Protein AF-A0A2V7XIW9-F1 (afdb_monomer)

Solvent-accessible surface area (backbone atoms only — not comparable to full-atom values): 10073 Å² total; per-residue (Å²): 135,85,86,73,55,22,56,43,85,40,77,36,99,55,54,69,42,31,47,56,45,60,80,44,41,78,73,25,52,33,41,35,30,68,34,41,69,20,46,54,36,44,53,56,48,38,44,73,75,74,46,58,66,72,63,48,67,87,40,43,34,33,18,26,22,68,68,24,32,54,47,35,42,76,63,74,38,80,56,80,38,67,35,99,42,82,38,64,61,48,44,58,87,77,44,72,77,70,23,65,92,39,30,32,37,38,30,24,46,65,81,54,82,56,70,49,58,54,50,42,42,74,33,46,21,46,77,48,63,18,35,33,24,26,79,40,82,43,81,57,78,66,87,75,53,59,91,41,66,66,47,76,32,87,42,71,67,44,46,56,37,42,56,67,71,41,84,69,56,74,48,46,70,83,30,45,83,45,71,82,119

Nearest PDB structures (foldseek):
  1wcx-assembly1_A  TM=7.236E-01  e=2.013E-11  Thermus thermophilus
  1wd7-assembly1_A  TM=6.699E-01  e=7.901E-11  Thermus thermophilus
  3mw8-assembly1_A  TM=7.100E-01  e=2.187E-09  Shewanella amazonensis SB2B
  3re1-assembly1_A  TM=7.532E-01  e=8.951E-08  Pseudomonas syringae pv. tomato str. DC3000
  1jr2-assembly2_B  TM=7.078E-01  e=2.377E-07  Homo sapiens

Structure (mmCIF, N/CA/C/O backbone):
data_AF-A0A2V7XIW9-F1
#
_entry.id   AF-A0A2V7XIW9-F1
#
loop_
_atom_site.group_PDB
_atom_site.id
_atom_site.type_symbol
_atom_site.label_atom_id
_atom_site.label_alt_id
_atom_site.label_comp_id
_atom_site.label_asym_id
_atom_site.label_entity_id
_atom_site.label_seq_id
_atom_site.pdbx_PDB_ins_code
_atom_site.Cartn_x
_atom_site.Cartn_y
_atom_site.Cartn_z
_atom_site.occupancy
_atom_site.B_iso_or_equiv
_atom_site.auth_seq_id
_atom_site.auth_comp_id
_atom_site.auth_asym_id
_atom_site.auth_atom_id
_atom_site.pdbx_PDB_model_num
ATOM 1 N N . VAL A 1 1 ? 6.864 -8.612 -26.291 1.00 84.12 1 VAL A N 1
ATOM 2 C CA . VAL A 1 1 ? 7.179 -7.885 -25.041 1.00 84.12 1 VAL A CA 1
ATOM 3 C C . VAL A 1 1 ? 8.072 -8.782 -24.213 1.00 84.12 1 VAL A C 1
ATOM 5 O O . VAL A 1 1 ? 7.624 -9.859 -23.840 1.00 84.12 1 VAL A O 1
ATOM 8 N N . LEU A 1 2 ? 9.325 -8.379 -24.017 1.00 87.06 2 LEU A N 1
ATOM 9 C CA . LEU A 1 2 ? 10.270 -9.053 -23.129 1.00 87.06 2 LEU A CA 1
ATOM 10 C C . LEU A 1 2 ? 10.096 -8.481 -21.718 1.00 87.06 2 LEU A C 1
ATOM 12 O O . LEU A 1 2 ? 10.004 -7.263 -21.568 1.00 87.06 2 LEU A O 1
ATOM 16 N N . GLN A 1 3 ? 10.017 -9.337 -20.699 1.00 88.62 3 GLN A N 1
ATOM 17 C CA . GLN A 1 3 ? 9.995 -8.881 -19.310 1.00 88.62 3 GLN A CA 1
ATOM 18 C C . GLN A 1 3 ? 11.418 -8.839 -18.770 1.00 88.62 3 GLN A C 1
ATOM 20 O O . GLN A 1 3 ? 12.101 -9.857 -18.738 1.00 88.62 3 GLN A O 1
ATOM 25 N N . PHE A 1 4 ? 11.837 -7.662 -18.318 1.00 89.00 4 PHE A N 1
ATOM 26 C CA . PHE A 1 4 ? 13.140 -7.452 -17.703 1.00 89.00 4 PHE A CA 1
ATOM 27 C C . PHE A 1 4 ? 12.931 -6.918 -16.279 1.00 89.00 4 PHE A C 1
ATOM 29 O O . PHE A 1 4 ? 12.961 -5.703 -16.067 1.00 89.00 4 PHE A O 1
ATOM 36 N N . PRO A 1 5 ? 12.598 -7.790 -15.307 1.00 87.62 5 PRO A N 1
ATOM 37 C CA . PRO A 1 5 ? 12.326 -7.353 -13.947 1.00 87.62 5 PRO A CA 1
ATOM 38 C C . PRO A 1 5 ? 13.604 -6.801 -13.320 1.00 87.62 5 PRO A C 1
ATOM 40 O O . PRO A 1 5 ? 14.644 -7.455 -13.303 1.00 87.62 5 PRO A O 1
ATOM 43 N N . THR A 1 6 ? 13.512 -5.586 -12.792 1.00 88.19 6 THR A N 1
ATOM 44 C CA . THR A 1 6 ? 14.600 -4.924 -12.053 1.00 88.19 6 THR A CA 1
ATOM 45 C C . THR A 1 6 ? 14.270 -4.757 -10.574 1.00 88.19 6 THR A C 1
ATOM 47 O O . THR A 1 6 ? 15.090 -4.292 -9.777 1.00 88.19 6 THR A O 1
ATOM 50 N N . ILE A 1 7 ? 13.062 -5.178 -10.200 1.00 89.56 7 ILE A N 1
ATOM 51 C CA . ILE A 1 7 ? 12.588 -5.309 -8.834 1.00 89.56 7 ILE A CA 1
ATOM 52 C C . ILE A 1 7 ? 11.774 -6.593 -8.669 1.00 89.56 7 ILE A C 1
ATOM 54 O O . ILE A 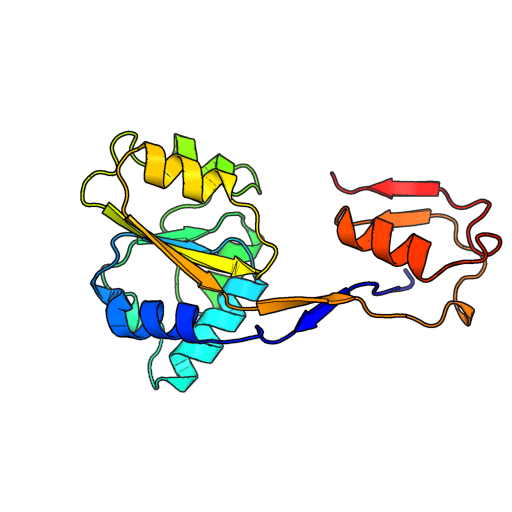1 7 ? 11.151 -7.066 -9.619 1.00 89.56 7 ILE A O 1
ATOM 58 N N . GLU A 1 8 ? 11.740 -7.110 -7.449 1.00 91.38 8 GLU A N 1
ATOM 59 C CA . GLU A 1 8 ? 10.799 -8.130 -6.996 1.00 91.38 8 GLU A CA 1
ATOM 60 C C . GLU A 1 8 ? 10.072 -7.656 -5.732 1.00 91.38 8 GLU A C 1
ATOM 62 O O . GLU A 1 8 ? 10.589 -6.845 -4.954 1.00 91.38 8 GLU A O 1
ATOM 67 N N . ILE A 1 9 ? 8.867 -8.181 -5.524 1.00 93.31 9 ILE A N 1
ATOM 68 C CA . ILE A 1 9 ? 8.124 -8.013 -4.276 1.00 93.31 9 ILE A CA 1
ATOM 69 C C . ILE A 1 9 ? 8.601 -9.082 -3.302 1.00 93.31 9 ILE A C 1
ATOM 71 O O . ILE A 1 9 ? 8.592 -10.268 -3.623 1.00 93.31 9 ILE A O 1
ATOM 75 N N . ALA A 1 10 ? 9.013 -8.660 -2.112 1.00 94.88 10 ALA A N 1
ATOM 76 C CA . ALA A 1 10 ? 9.506 -9.550 -1.075 1.00 94.88 10 ALA A CA 1
ATOM 77 C C . ALA A 1 10 ? 8.797 -9.288 0.263 1.00 94.88 10 ALA A C 1
ATOM 79 O O . ALA A 1 10 ? 8.338 -8.166 0.509 1.00 94.88 10 ALA A O 1
ATOM 80 N N . PRO A 1 11 ? 8.775 -10.280 1.173 1.00 96.31 11 PRO A N 1
ATOM 81 C CA . PRO A 1 11 ? 8.370 -10.067 2.559 1.00 96.31 11 PRO A CA 1
ATOM 82 C C . PRO A 1 11 ? 9.123 -8.888 3.189 1.00 96.31 11 PRO A C 1
ATOM 84 O O . PRO A 1 11 ? 10.308 -8.707 2.878 1.00 96.31 11 PRO A O 1
ATOM 87 N N . PRO A 1 12 ? 8.491 -8.108 4.082 1.00 96.88 12 PRO A N 1
ATOM 88 C CA . PRO A 1 12 ? 9.140 -7.003 4.768 1.00 96.88 12 PRO A CA 1
ATOM 89 C C . PRO A 1 12 ? 10.254 -7.522 5.687 1.00 96.88 12 PRO A C 1
ATOM 91 O O . PRO A 1 12 ? 10.330 -8.710 6.003 1.00 96.88 12 PRO A O 1
ATOM 94 N N . SER A 1 13 ? 11.149 -6.634 6.123 1.00 95.44 13 SER A N 1
ATOM 95 C CA . SER A 1 13 ? 12.207 -6.992 7.081 1.00 95.44 13 SER A CA 1
ATOM 96 C C . SER A 1 13 ? 11.655 -7.424 8.444 1.00 95.44 13 SER A C 1
ATOM 98 O O . SER A 1 13 ? 12.280 -8.234 9.125 1.00 95.44 13 SER A O 1
ATOM 100 N N . SER A 1 14 ? 10.485 -6.904 8.822 1.00 97.19 14 SER A N 1
ATOM 101 C CA . SER A 1 14 ? 9.712 -7.324 9.988 1.00 97.19 14 SER A CA 1
ATOM 102 C C . SER A 1 14 ? 8.215 -7.116 9.741 1.00 97.19 14 SER A C 1
ATOM 104 O O . SER A 1 14 ? 7.817 -6.127 9.122 1.00 97.19 14 SER A O 1
ATOM 106 N N . TYR A 1 15 ? 7.397 -8.029 10.270 1.00 98.00 15 TYR A N 1
ATOM 107 C CA . TYR A 1 15 ? 5.939 -7.914 10.290 1.00 98.00 15 TYR A CA 1
ATOM 108 C C . TYR A 1 15 ? 5.403 -7.181 11.529 1.00 98.00 15 TYR A C 1
ATOM 110 O O . TYR A 1 15 ? 4.212 -6.901 11.565 1.00 98.00 15 TYR A O 1
ATOM 118 N N . ASP A 1 16 ? 6.244 -6.777 12.492 1.00 98.31 16 ASP A N 1
ATOM 119 C CA . ASP A 1 16 ? 5.803 -6.206 13.783 1.00 98.31 16 ASP A CA 1
ATOM 120 C C . ASP A 1 16 ? 4.854 -5.006 13.635 1.00 98.31 16 ASP A C 1
ATOM 122 O O . ASP A 1 16 ? 4.013 -4.734 14.487 1.00 98.31 16 ASP A O 1
ATOM 126 N N . SER A 1 17 ? 5.028 -4.216 12.576 1.00 98.12 17 SER A N 1
ATOM 127 C CA . SER A 1 17 ? 4.166 -3.064 12.300 1.00 98.12 17 SER A CA 1
ATOM 128 C C . SER A 1 17 ? 2.788 -3.474 11.773 1.00 98.12 17 SER A C 1
ATOM 130 O O . SER A 1 17 ? 1.782 -2.917 12.201 1.00 98.12 17 SER A O 1
ATOM 132 N N . LEU A 1 18 ? 2.744 -4.485 10.905 1.00 98.44 18 LEU A N 1
ATOM 133 C CA . LEU A 1 18 ? 1.513 -5.052 10.371 1.00 98.44 18 LEU A CA 1
ATOM 134 C C . LEU A 1 18 ? 0.767 -5.859 11.441 1.00 98.44 18 LEU A C 1
ATOM 136 O O . LEU A 1 18 ? -0.442 -5.711 11.570 1.00 98.44 18 LEU A O 1
ATOM 140 N N . ASP A 1 19 ? 1.488 -6.634 12.251 1.00 98.56 19 ASP A N 1
ATOM 141 C CA . ASP A 1 19 ? 0.922 -7.414 13.356 1.00 98.56 19 ASP A CA 1
ATOM 142 C C . ASP A 1 19 ? 0.244 -6.518 14.385 1.00 98.56 19 ASP A C 1
ATOM 144 O O . ASP A 1 19 ? -0.909 -6.748 14.719 1.00 98.56 19 ASP A O 1
ATOM 148 N N . ARG A 1 20 ? 0.892 -5.422 14.801 1.00 98.38 20 ARG A N 1
ATOM 149 C CA . ARG A 1 20 ? 0.274 -4.452 15.721 1.00 98.38 20 ARG A CA 1
ATOM 150 C C . ARG A 1 20 ? -1.005 -3.826 15.169 1.00 98.38 20 ARG A C 1
ATOM 152 O O . ARG A 1 20 ? -1.884 -3.466 15.947 1.00 98.38 20 ARG A O 1
ATOM 159 N N . VAL A 1 21 ? -1.091 -3.638 13.852 1.00 98.38 21 VAL A N 1
ATOM 160 C CA . VAL A 1 21 ? -2.309 -3.135 13.208 1.00 98.38 21 VAL A CA 1
ATOM 161 C C . VAL A 1 21 ? -3.397 -4.203 13.204 1.00 98.38 21 VAL A C 1
ATOM 163 O O . VAL A 1 21 ? -4.532 -3.875 13.522 1.00 98.38 21 VAL A O 1
ATOM 166 N N . ILE A 1 22 ? -3.059 -5.455 12.889 1.00 98.31 22 ILE A N 1
ATOM 167 C CA . ILE A 1 22 ? -4.003 -6.581 12.894 1.00 98.31 22 ILE A CA 1
ATOM 168 C C . ILE A 1 22 ? -4.535 -6.838 14.311 1.00 98.31 22 ILE A C 1
ATOM 170 O O . ILE A 1 22 ? -5.744 -6.833 14.513 1.00 98.31 22 ILE A O 1
ATOM 174 N N . ASP A 1 23 ? -3.652 -6.940 15.306 1.00 97.69 23 ASP A N 1
ATOM 175 C CA . ASP A 1 23 ? -4.018 -7.202 16.706 1.00 97.69 23 ASP A CA 1
ATOM 176 C C . ASP A 1 23 ? -4.963 -6.131 17.285 1.00 97.69 23 ASP A C 1
ATOM 178 O O . ASP A 1 23 ? -5.765 -6.405 18.179 1.00 97.69 23 ASP A O 1
ATOM 182 N N . GLY A 1 24 ? -4.849 -4.891 16.797 1.00 96.88 24 GLY A N 1
ATOM 183 C CA . GLY A 1 24 ? -5.643 -3.737 17.223 1.00 96.88 24 GLY A CA 1
ATOM 184 C C . GLY A 1 24 ? -6.639 -3.253 16.175 1.00 96.88 24 GLY A C 1
ATOM 185 O O . GLY A 1 24 ? -7.014 -2.083 16.206 1.00 96.88 24 GLY A O 1
ATOM 186 N N . ILE A 1 25 ? -7.033 -4.089 15.210 1.00 96.69 25 ILE A N 1
ATOM 187 C CA . ILE A 1 25 ? -7.704 -3.605 13.997 1.00 96.69 25 ILE A CA 1
ATOM 188 C C . ILE A 1 25 ? -9.026 -2.876 14.261 1.00 96.69 25 ILE A C 1
ATOM 190 O O . ILE A 1 25 ? -9.329 -1.883 13.602 1.00 96.69 25 ILE A O 1
ATOM 194 N N . GLY A 1 26 ? -9.767 -3.310 15.282 1.00 95.69 26 GLY A N 1
ATOM 195 C CA . GLY A 1 26 ? -11.024 -2.687 15.700 1.00 95.69 26 GLY A CA 1
ATOM 196 C C . GLY A 1 26 ? -10.876 -1.294 16.325 1.00 95.69 26 GLY A C 1
ATOM 197 O O . GLY A 1 26 ? -11.879 -0.600 16.481 1.00 95.69 26 GLY A O 1
ATOM 198 N N . ASP A 1 27 ? -9.657 -0.862 16.664 1.00 96.88 27 ASP A N 1
ATOM 199 C CA . ASP A 1 27 ? -9.398 0.478 17.207 1.00 96.88 27 ASP A CA 1
ATOM 200 C C . ASP A 1 27 ? -9.285 1.547 16.108 1.00 96.88 27 ASP A C 1
ATOM 202 O O . ASP A 1 27 ? -9.311 2.749 16.398 1.00 96.88 27 ASP A O 1
ATOM 206 N N . TYR A 1 28 ? -9.130 1.133 14.848 1.00 98.31 28 TYR A N 1
ATOM 207 C CA . TYR A 1 28 ? -8.956 2.043 13.722 1.00 98.31 28 TYR A CA 1
ATOM 208 C C . TYR A 1 28 ? -10.297 2.441 13.121 1.00 98.31 28 TYR A C 1
ATOM 210 O O . TYR A 1 28 ? -11.195 1.627 12.929 1.00 98.31 28 TYR A O 1
ATOM 218 N N . GLN A 1 29 ? -10.414 3.716 12.766 1.00 98.25 29 GLN A N 1
ATOM 219 C CA . GLN A 1 29 ? -11.547 4.205 11.984 1.00 98.25 29 GLN A CA 1
ATOM 220 C C . GLN A 1 29 ? -11.289 3.999 10.495 1.00 98.25 29 GLN A C 1
ATOM 222 O O . GLN A 1 29 ? -12.234 3.757 9.754 1.00 98.25 29 GLN A O 1
ATOM 227 N N . TRP A 1 30 ? -10.021 4.066 10.075 1.00 98.44 30 TRP A N 1
ATOM 228 C CA . TRP A 1 30 ? -9.612 3.888 8.686 1.00 98.44 30 TRP A CA 1
ATOM 229 C C . TRP A 1 30 ? -8.488 2.867 8.532 1.00 98.44 30 TRP A C 1
ATOM 231 O O . TRP A 1 30 ? -7.476 2.926 9.234 1.00 98.44 30 TRP A O 1
ATOM 241 N N . LEU A 1 31 ? -8.626 2.006 7.527 1.00 98.56 31 LEU A N 1
ATOM 242 C CA . LEU A 1 31 ? -7.569 1.169 6.975 1.00 98.56 31 LEU A CA 1
ATOM 243 C C . LEU A 1 31 ? -7.344 1.555 5.509 1.00 98.56 31 LEU A C 1
ATOM 245 O O . LEU A 1 31 ? -8.215 1.380 4.657 1.00 98.56 31 LEU A O 1
ATOM 249 N N . ILE A 1 32 ? -6.173 2.113 5.207 1.00 98.31 32 ILE A N 1
ATOM 250 C CA . ILE A 1 32 ? -5.837 2.626 3.876 1.00 98.31 32 ILE A CA 1
ATOM 251 C C . ILE A 1 32 ? -4.834 1.698 3.197 1.00 98.31 32 ILE A C 1
ATOM 253 O O . ILE A 1 32 ? -3.731 1.496 3.700 1.00 98.31 32 ILE A O 1
ATOM 257 N N . PHE A 1 33 ? -5.170 1.216 2.003 1.00 97.94 33 PHE A N 1
ATOM 258 C CA . PHE A 1 33 ? -4.293 0.407 1.162 1.00 97.94 33 PHE A CA 1
ATOM 259 C C . PHE A 1 33 ? -3.695 1.235 0.031 1.00 97.94 33 PHE A C 1
ATOM 261 O O . PHE A 1 33 ? -4.405 1.773 -0.825 1.00 97.94 33 PHE A O 1
ATOM 268 N N . THR A 1 34 ? -2.363 1.303 -0.021 1.00 95.12 34 THR A N 1
ATOM 269 C CA . THR A 1 34 ? -1.664 2.082 -1.056 1.00 95.12 34 THR A CA 1
ATOM 270 C C . THR A 1 34 ? -1.314 1.281 -2.308 1.00 95.12 34 THR A C 1
ATOM 272 O O . THR A 1 34 ? -0.770 1.849 -3.251 1.00 95.12 34 THR A O 1
ATOM 275 N N . SER A 1 35 ? -1.580 -0.028 -2.324 1.00 94.50 35 SER A N 1
ATOM 276 C CA . SER A 1 35 ? -1.252 -0.919 -3.444 1.00 94.50 35 SER A CA 1
ATOM 277 C C . SER A 1 35 ? -1.954 -2.271 -3.326 1.00 94.50 35 SER A C 1
ATOM 279 O O . SER A 1 35 ? -2.103 -2.762 -2.208 1.00 94.50 35 SER A O 1
ATOM 281 N N . ALA A 1 36 ? -2.236 -2.891 -4.470 1.00 95.38 36 ALA A N 1
ATOM 282 C CA . ALA A 1 36 ? -2.576 -4.307 -4.649 1.00 95.38 36 ALA A CA 1
ATOM 283 C C . ALA A 1 36 ? -1.715 -5.261 -3.793 1.00 95.38 36 ALA A C 1
ATOM 285 O O . ALA A 1 36 ? -2.223 -5.962 -2.926 1.00 95.38 36 ALA A O 1
ATOM 286 N N . ASN A 1 37 ? -0.385 -5.173 -3.910 1.00 96.19 37 ASN A N 1
ATOM 287 C CA . ASN A 1 37 ? 0.544 -6.001 -3.123 1.00 96.19 37 ASN A CA 1
ATOM 288 C C . ASN A 1 37 ? 0.372 -5.835 -1.603 1.00 96.19 37 ASN A C 1
ATOM 290 O O . ASN A 1 37 ? 0.580 -6.772 -0.839 1.00 96.19 37 ASN A O 1
ATOM 294 N N . GLY A 1 38 ? 0.010 -4.630 -1.154 1.00 97.38 38 GLY A N 1
ATOM 295 C CA . GLY A 1 38 ? -0.294 -4.362 0.251 1.00 97.38 38 GLY A CA 1
ATOM 296 C C . GLY A 1 38 ? -1.580 -5.048 0.710 1.00 97.38 38 GLY A C 1
ATOM 297 O O . GLY A 1 38 ? -1.630 -5.519 1.841 1.00 97.38 38 GLY A O 1
ATOM 298 N N . VAL A 1 39 ? -2.588 -5.137 -0.163 1.00 98.38 39 VAL A N 1
ATOM 299 C CA . VAL A 1 39 ? -3.831 -5.877 0.101 1.00 98.38 39 VAL A CA 1
ATOM 300 C C . VAL A 1 39 ? -3.509 -7.350 0.310 1.00 98.38 39 VAL A C 1
ATOM 302 O O . VAL A 1 39 ? -3.820 -7.892 1.368 1.00 98.38 39 VAL A O 1
ATOM 305 N N . ASP A 1 40 ? -2.818 -7.971 -0.644 1.00 97.69 40 ASP A N 1
ATOM 306 C CA . ASP A 1 40 ? -2.471 -9.390 -0.552 1.00 97.69 40 ASP A CA 1
ATOM 307 C C . ASP A 1 40 ? -1.621 -9.686 0.687 1.00 97.69 40 ASP A C 1
ATOM 309 O O . ASP A 1 40 ? -1.968 -10.569 1.470 1.00 97.69 40 ASP A O 1
ATOM 313 N N . ALA A 1 41 ? -0.579 -8.888 0.944 1.00 98.00 41 ALA A N 1
ATOM 314 C CA . ALA A 1 41 ? 0.263 -9.056 2.127 1.00 98.00 41 ALA A CA 1
ATOM 315 C C . ALA A 1 41 ? -0.522 -8.931 3.444 1.00 98.00 41 ALA A C 1
ATOM 317 O O . ALA A 1 41 ? -0.290 -9.691 4.387 1.00 98.00 41 ALA A O 1
ATOM 318 N N . PHE A 1 42 ? -1.462 -7.984 3.521 1.00 98.56 42 PHE A N 1
ATOM 319 C CA . PHE A 1 42 ? -2.321 -7.817 4.689 1.00 98.56 42 PHE A CA 1
ATOM 320 C C . PHE A 1 42 ? -3.230 -9.028 4.895 1.00 98.56 42 PHE A C 1
ATOM 322 O O . PHE A 1 42 ? -3.272 -9.551 6.003 1.00 98.56 42 PHE A O 1
ATOM 329 N N . PHE A 1 43 ? -3.920 -9.512 3.858 1.00 98.50 43 PHE A N 1
ATOM 330 C CA . PHE A 1 43 ? -4.838 -10.650 3.991 1.00 98.50 43 PHE A CA 1
ATOM 331 C C . PHE A 1 43 ? -4.115 -11.977 4.226 1.00 98.50 43 PHE A C 1
ATOM 333 O O . PHE A 1 43 ? -4.597 -12.811 4.996 1.00 98.50 43 PHE A O 1
ATOM 340 N N . GLU A 1 44 ? -2.936 -12.171 3.633 1.00 98.00 44 GLU A N 1
ATOM 341 C CA . GLU A 1 44 ? -2.067 -13.298 3.973 1.00 98.00 44 GLU A CA 1
ATOM 342 C C . GLU A 1 44 ? -1.669 -13.261 5.450 1.00 98.00 44 GLU A C 1
ATOM 344 O O . GLU A 1 44 ? -1.730 -14.289 6.135 1.00 98.00 44 GLU A O 1
ATOM 349 N N . ARG A 1 45 ? -1.312 -12.077 5.966 1.00 98.19 45 ARG A N 1
ATOM 350 C CA . ARG A 1 45 ? -0.954 -11.921 7.375 1.00 98.19 45 ARG A CA 1
ATOM 351 C C . ARG A 1 45 ? -2.161 -12.071 8.298 1.00 98.19 45 ARG A C 1
ATOM 353 O O . ARG A 1 45 ? -2.055 -12.786 9.286 1.00 98.19 45 ARG A O 1
ATOM 360 N N . LEU A 1 46 ? -3.314 -11.510 7.952 1.00 98.25 46 LEU A N 1
ATOM 361 C CA . LEU A 1 46 ? -4.570 -11.655 8.690 1.00 98.25 46 LEU A CA 1
ATOM 362 C C . LEU A 1 46 ? -4.954 -13.135 8.842 1.00 98.25 46 LEU A C 1
ATOM 364 O O . LEU A 1 46 ? -5.227 -13.616 9.940 1.00 98.25 46 LEU A O 1
ATOM 368 N N . LYS A 1 47 ? -4.844 -13.904 7.754 1.00 98.06 47 LYS A N 1
ATOM 369 C CA . LYS A 1 47 ? -5.057 -15.354 7.773 1.00 98.06 47 LYS A CA 1
ATOM 370 C C . LYS A 1 47 ? -4.045 -16.088 8.654 1.00 98.06 47 LYS A C 1
ATOM 372 O O . LYS A 1 47 ? -4.397 -17.082 9.286 1.00 98.06 47 LYS A O 1
ATOM 377 N N . HIS A 1 48 ? -2.794 -15.628 8.706 1.00 97.56 48 HIS A N 1
ATOM 378 C CA . HIS A 1 48 ? -1.783 -16.184 9.610 1.00 97.56 48 HIS A CA 1
ATOM 379 C C . HIS A 1 48 ? -2.150 -15.990 11.090 1.00 97.56 48 HIS A C 1
ATOM 381 O O . HIS A 1 48 ? -1.844 -16.858 11.904 1.00 97.56 48 HIS A O 1
ATOM 387 N N . HIS A 1 49 ? -2.860 -14.907 11.417 1.00 97.25 49 HIS A N 1
ATOM 388 C CA . HIS A 1 49 ? -3.459 -14.663 12.736 1.00 97.25 49 HIS A CA 1
ATOM 389 C C . HIS A 1 49 ? -4.751 -15.459 12.987 1.00 97.25 49 HIS A C 1
ATOM 391 O O . HIS A 1 49 ? -5.321 -15.405 14.071 1.00 97.25 49 HIS A O 1
ATOM 397 N N . GLY A 1 50 ? -5.200 -16.261 12.016 1.00 97.44 50 GLY A N 1
ATOM 398 C CA . GLY A 1 50 ? -6.435 -17.039 12.117 1.00 97.44 50 GLY A CA 1
ATOM 399 C C . GLY A 1 50 ? -7.702 -16.215 11.880 1.00 97.44 50 GLY A C 1
ATOM 400 O O . GLY A 1 50 ? -8.797 -16.700 12.164 1.00 97.44 50 GLY A O 1
ATOM 401 N N . GLU A 1 51 ? -7.559 -15.001 11.350 1.00 97.31 51 GLU A N 1
ATOM 402 C CA . GLU A 1 51 ? -8.655 -14.089 11.043 1.00 97.31 51 GLU A CA 1
ATOM 403 C C . GLU A 1 51 ? -8.996 -14.082 9.542 1.00 97.31 51 GLU A C 1
ATOM 405 O O . GLU A 1 51 ? -8.299 -14.658 8.702 1.00 97.31 51 GLU A O 1
ATOM 410 N N . ASP A 1 52 ? -10.109 -13.438 9.198 1.00 97.19 52 ASP A N 1
ATOM 411 C CA . ASP A 1 52 ? -10.545 -13.193 7.823 1.00 97.19 52 ASP A CA 1
ATOM 412 C C . ASP A 1 52 ? -11.155 -11.790 7.697 1.00 97.19 52 ASP A C 1
ATOM 414 O O . ASP A 1 52 ? -11.143 -11.014 8.651 1.00 97.19 52 ASP A O 1
ATOM 418 N N . SER A 1 53 ? -11.704 -11.446 6.529 1.00 96.88 53 SER A N 1
ATOM 419 C CA . SER A 1 53 ? -12.242 -10.107 6.254 1.00 96.88 53 SER A CA 1
ATOM 420 C C . SER A 1 53 ? -13.309 -9.626 7.243 1.00 96.88 53 SER A C 1
ATOM 422 O O . SER A 1 53 ? -13.515 -8.420 7.357 1.00 96.88 53 SER A O 1
ATOM 424 N N . ARG A 1 54 ? -13.948 -10.513 8.020 1.00 97.25 54 ARG A N 1
ATOM 425 C CA . ARG A 1 54 ? -14.888 -10.116 9.082 1.00 97.25 54 ARG A CA 1
ATOM 426 C C . ARG A 1 54 ? -14.213 -9.346 10.218 1.00 97.25 54 ARG A C 1
ATOM 428 O O . ARG A 1 54 ? -14.908 -8.605 10.907 1.00 97.25 54 ARG A O 1
ATOM 435 N N . ALA A 1 55 ? -12.897 -9.478 10.397 1.00 96.81 55 ALA A N 1
ATOM 436 C CA . ALA A 1 55 ? -12.124 -8.680 11.349 1.00 96.81 55 ALA A CA 1
ATOM 437 C C . ALA A 1 55 ? -12.178 -7.172 11.043 1.00 96.81 55 ALA A C 1
ATOM 439 O O . ALA A 1 55 ? -12.013 -6.349 11.935 1.00 96.81 55 ALA A O 1
ATOM 440 N N . LEU A 1 56 ? -12.476 -6.804 9.792 1.00 97.38 56 LEU A N 1
ATOM 441 C CA . LEU A 1 56 ? -12.609 -5.414 9.352 1.00 97.38 56 LEU A CA 1
ATOM 442 C C . LEU A 1 56 ? -13.988 -4.809 9.647 1.00 97.38 56 LEU A C 1
ATOM 444 O O . LEU A 1 56 ? -14.257 -3.671 9.268 1.00 97.38 56 LEU A O 1
ATOM 448 N N . ALA A 1 57 ? -14.895 -5.549 10.292 1.00 95.81 57 ALA A N 1
ATOM 449 C CA . ALA A 1 57 ? -16.234 -5.055 10.582 1.00 95.81 57 ALA A CA 1
ATOM 450 C C . ALA A 1 57 ? -16.185 -3.788 11.456 1.00 95.81 57 ALA A C 1
ATOM 452 O O . ALA A 1 57 ? -15.734 -3.821 12.597 1.00 95.81 57 ALA A O 1
ATOM 453 N N . GLY A 1 58 ? -16.709 -2.681 10.924 1.00 95.31 58 GLY A N 1
ATOM 454 C CA . GLY A 1 58 ? -16.729 -1.381 11.602 1.00 95.31 58 GLY A CA 1
ATOM 455 C C . GLY A 1 58 ? -15.535 -0.473 11.291 1.00 95.31 58 GLY A C 1
ATOM 456 O O . GLY A 1 58 ? -15.534 0.667 11.748 1.00 95.31 58 GLY A O 1
ATOM 457 N N . VAL A 1 59 ? -14.570 -0.940 10.494 1.00 97.94 59 VAL A N 1
ATOM 458 C CA . VAL A 1 59 ? -13.436 -0.147 10.003 1.00 97.94 59 VAL A CA 1
ATOM 459 C C . VAL A 1 59 ? -13.735 0.325 8.581 1.00 97.94 59 VAL A C 1
ATOM 461 O O . VAL A 1 59 ? -14.111 -0.483 7.734 1.00 97.94 59 VAL A O 1
ATOM 464 N N . MET A 1 60 ? -13.546 1.616 8.301 1.00 98.38 60 MET A N 1
ATOM 465 C CA . MET A 1 60 ? -13.665 2.150 6.942 1.00 98.38 60 MET A CA 1
ATOM 466 C C . MET A 1 60 ? -12.423 1.791 6.126 1.00 98.38 60 MET A C 1
ATOM 468 O O . MET A 1 60 ? -11.293 1.934 6.600 1.00 98.38 60 MET A O 1
ATOM 472 N N . VAL A 1 61 ? -12.603 1.370 4.879 1.00 98.56 61 VAL A N 1
ATOM 473 C CA . VAL A 1 61 ? -11.512 0.925 4.008 1.00 98.56 61 VAL A CA 1
ATOM 474 C C . VAL A 1 61 ? -11.337 1.876 2.831 1.00 98.56 61 VAL A C 1
ATOM 476 O O . VAL A 1 61 ? -12.269 2.144 2.078 1.00 98.56 61 VAL A O 1
ATOM 479 N N . ALA A 1 62 ? -10.111 2.360 2.626 1.00 98.12 62 ALA A N 1
ATOM 480 C CA . ALA A 1 62 ? -9.764 3.166 1.459 1.00 98.12 62 ALA A CA 1
ATOM 481 C C . ALA A 1 62 ? -8.746 2.452 0.568 1.00 98.12 62 ALA A C 1
ATOM 483 O O . ALA A 1 62 ? -7.747 1.912 1.045 1.00 98.12 62 ALA A O 1
ATOM 484 N N . ALA A 1 63 ? -8.953 2.528 -0.743 1.00 97.44 63 ALA A N 1
ATOM 485 C CA . ALA A 1 63 ? -8.008 2.069 -1.748 1.00 97.44 63 ALA A CA 1
ATOM 486 C C . ALA A 1 63 ? -7.478 3.272 -2.530 1.00 97.44 63 ALA A C 1
ATOM 488 O O . ALA A 1 63 ? -8.247 4.092 -3.018 1.00 97.44 63 ALA A O 1
ATOM 489 N N . VAL A 1 64 ? -6.160 3.384 -2.700 1.00 94.06 64 VAL A N 1
ATOM 490 C CA . VAL A 1 64 ? -5.553 4.506 -3.447 1.00 94.06 64 VAL A CA 1
ATOM 491 C C . VAL A 1 64 ? -5.880 4.483 -4.952 1.00 94.06 64 VAL A C 1
ATOM 493 O O . VAL A 1 64 ? -5.679 5.478 -5.649 1.00 94.06 64 VAL A O 1
ATOM 496 N N . GLY A 1 65 ? -6.387 3.367 -5.474 1.00 93.06 65 GLY A N 1
ATOM 497 C CA . GLY A 1 65 ? -6.680 3.212 -6.891 1.00 93.06 65 GLY A CA 1
ATOM 498 C C . GLY A 1 65 ? -7.530 1.991 -7.211 1.00 93.06 65 GLY A C 1
ATOM 499 O O . GLY A 1 65 ? -7.648 1.092 -6.383 1.00 93.06 65 GLY A O 1
ATOM 500 N N . GLU A 1 66 ? -8.068 1.950 -8.432 1.00 93.31 66 GLU A N 1
ATOM 501 C CA . GLU A 1 66 ? -8.984 0.889 -8.877 1.00 93.31 66 GLU A CA 1
ATOM 502 C C . GLU A 1 66 ? -8.350 -0.503 -8.822 1.00 93.31 66 GLU A C 1
ATOM 504 O O . GLU A 1 66 ? -8.989 -1.433 -8.360 1.00 93.31 66 GLU A O 1
ATOM 509 N N . SER A 1 67 ? -7.069 -0.655 -9.177 1.00 93.44 67 SER A N 1
ATOM 510 C CA . SER A 1 67 ? -6.395 -1.958 -9.059 1.00 93.44 67 SER A CA 1
ATOM 511 C C . SER A 1 67 ? -6.318 -2.453 -7.612 1.00 93.44 67 SER A C 1
ATOM 513 O O . SER A 1 67 ? -6.515 -3.634 -7.348 1.00 93.44 67 SER A O 1
ATOM 515 N N . THR A 1 68 ? -6.076 -1.549 -6.660 1.00 96.38 68 THR A N 1
ATOM 516 C CA . THR A 1 68 ? -6.109 -1.863 -5.227 1.00 96.38 68 THR A CA 1
ATOM 517 C C . THR A 1 68 ? -7.536 -2.183 -4.765 1.00 96.38 68 THR A C 1
ATOM 519 O O . THR A 1 68 ? -7.725 -3.075 -3.944 1.00 96.38 68 THR A O 1
ATOM 522 N N . ALA A 1 69 ? -8.540 -1.474 -5.291 1.00 97.50 69 ALA A N 1
ATOM 523 C CA . ALA A 1 69 ? -9.948 -1.722 -4.989 1.00 97.50 69 ALA A CA 1
ATOM 524 C C . ALA A 1 69 ? -10.411 -3.092 -5.504 1.00 97.50 69 ALA A C 1
ATOM 526 O O . ALA A 1 69 ? -11.062 -3.840 -4.779 1.00 97.50 69 ALA A O 1
ATOM 527 N N . ASP A 1 70 ? -10.021 -3.452 -6.725 1.00 97.69 70 ASP A N 1
ATOM 528 C CA . ASP A 1 70 ? -10.308 -4.752 -7.324 1.00 97.69 70 ASP A CA 1
ATOM 529 C C . ASP A 1 70 ? -9.690 -5.899 -6.524 1.00 97.69 70 ASP A C 1
ATOM 531 O O . ASP A 1 70 ? -10.335 -6.932 -6.342 1.00 97.69 70 ASP A O 1
ATOM 535 N N . ASP A 1 71 ? -8.478 -5.721 -5.997 1.00 97.94 71 ASP A N 1
ATOM 536 C CA . ASP A 1 71 ? -7.865 -6.711 -5.110 1.00 97.94 71 ASP A CA 1
ATOM 537 C C . ASP A 1 71 ? -8.598 -6.827 -3.773 1.00 97.94 71 ASP A C 1
ATOM 539 O O . ASP A 1 71 ? -8.875 -7.943 -3.337 1.00 97.94 71 ASP A O 1
ATOM 543 N N . LEU A 1 72 ? -9.012 -5.715 -3.157 1.00 98.50 72 LEU A N 1
ATOM 544 C CA . LEU A 1 72 ? -9.832 -5.751 -1.937 1.00 98.50 72 LEU A CA 1
ATOM 545 C C . LEU A 1 72 ? -11.130 -6.542 -2.148 1.00 98.50 72 LEU A C 1
ATOM 547 O O . LEU A 1 72 ? -11.490 -7.389 -1.324 1.00 98.50 72 LEU A O 1
ATOM 551 N N . ARG A 1 73 ? -11.784 -6.354 -3.300 1.00 98.31 73 ARG A N 1
ATOM 552 C CA . ARG A 1 73 ? -13.022 -7.067 -3.647 1.00 98.31 73 ARG A CA 1
ATOM 553 C C . ARG A 1 73 ? -12.817 -8.574 -3.781 1.00 98.31 73 ARG A C 1
ATOM 555 O O . ARG A 1 73 ? -13.714 -9.333 -3.417 1.00 98.31 73 ARG A O 1
ATOM 562 N N . LYS A 1 74 ? -11.643 -9.036 -4.232 1.00 97.88 74 LYS A N 1
ATOM 563 C CA . LYS A 1 74 ? -11.305 -10.477 -4.263 1.00 97.88 74 LYS A CA 1
ATOM 564 C C . LYS A 1 74 ? -11.266 -11.092 -2.863 1.00 97.88 74 LYS A C 1
ATOM 566 O O . LYS A 1 74 ? -11.581 -12.271 -2.718 1.00 97.88 74 LYS A O 1
ATOM 571 N N . HIS A 1 75 ? -10.944 -10.294 -1.845 1.00 97.69 75 HIS A N 1
ATOM 572 C CA . HIS A 1 75 ? -10.951 -10.688 -0.431 1.00 97.69 75 HIS A CA 1
ATOM 573 C C . HIS A 1 75 ? -12.292 -10.399 0.273 1.00 97.69 75 HIS A C 1
ATOM 575 O O . HIS A 1 75 ? -12.417 -10.552 1.489 1.00 97.69 75 HIS A O 1
ATOM 581 N N . GLY A 1 76 ? -13.328 -10.028 -0.488 1.00 97.00 76 GLY A N 1
ATOM 582 C CA . GLY A 1 76 ? -14.682 -9.802 0.021 1.00 97.00 76 GLY A CA 1
ATOM 583 C C . GLY A 1 76 ? -14.894 -8.440 0.683 1.00 97.00 76 GLY A C 1
ATOM 584 O O . GLY A 1 76 ? -15.848 -8.292 1.443 1.00 97.00 76 GLY A O 1
ATOM 585 N N . VAL A 1 77 ? -14.028 -7.462 0.406 1.00 98.19 77 VAL A N 1
ATOM 586 C CA . VAL A 1 77 ? -14.127 -6.092 0.924 1.00 98.19 77 VAL A CA 1
ATOM 587 C C . VAL A 1 77 ? -14.361 -5.131 -0.234 1.00 98.19 77 VAL A C 1
ATOM 589 O O . VAL A 1 77 ? -13.511 -5.004 -1.110 1.00 98.19 77 VAL A O 1
ATOM 592 N N . ASP A 1 78 ? -15.499 -4.442 -0.244 1.00 97.94 78 ASP A N 1
ATOM 593 C CA . ASP A 1 78 ? -15.708 -3.313 -1.156 1.00 97.94 78 ASP A CA 1
ATOM 594 C C . ASP A 1 78 ? -15.228 -2.031 -0.456 1.00 97.94 78 ASP A C 1
ATOM 596 O O . ASP A 1 78 ? -15.716 -1.747 0.639 1.00 97.94 78 ASP A O 1
ATOM 600 N N . PRO A 1 79 ? -14.248 -1.290 -1.003 1.00 97.75 79 PRO A N 1
ATOM 601 C CA . PRO A 1 79 ? -13.715 -0.110 -0.328 1.00 97.75 79 PRO A CA 1
ATOM 602 C C . PRO A 1 79 ? -14.757 1.007 -0.229 1.00 97.75 79 PRO A C 1
ATOM 604 O O . PRO A 1 79 ? -15.415 1.339 -1.214 1.00 97.75 79 PRO A O 1
ATOM 607 N N . ASP A 1 80 ? -14.819 1.670 0.922 1.00 98.25 80 ASP A N 1
ATOM 608 C CA . ASP A 1 80 ? -15.660 2.849 1.138 1.00 98.25 80 ASP A CA 1
ATOM 609 C C . ASP A 1 80 ? -15.171 4.072 0.355 1.00 98.25 80 ASP A C 1
ATOM 611 O O . ASP A 1 80 ? -15.942 4.987 0.053 1.00 98.25 80 ASP A O 1
ATOM 615 N N . LEU A 1 81 ? -13.871 4.113 0.045 1.00 97.19 81 LEU A N 1
ATOM 616 C CA . LEU A 1 81 ? -13.247 5.249 -0.614 1.00 97.19 81 LEU A CA 1
ATOM 617 C C . LEU A 1 81 ? -12.221 4.827 -1.667 1.00 97.19 81 LEU A C 1
ATOM 619 O O . LEU A 1 81 ? -11.216 4.186 -1.358 1.00 97.19 81 LEU A O 1
ATOM 623 N N . VAL A 1 82 ? -12.435 5.284 -2.903 1.00 96.88 82 VAL A N 1
ATOM 624 C CA . VAL A 1 82 ? -11.482 5.173 -4.016 1.00 96.88 82 VAL A CA 1
ATOM 625 C C . VAL A 1 82 ? -11.389 6.535 -4.717 1.00 96.88 82 VAL A C 1
ATOM 627 O O . VAL A 1 82 ? -12.407 7.043 -5.196 1.00 96.88 82 VAL A O 1
ATOM 630 N N . PRO A 1 83 ? -10.212 7.187 -4.770 1.00 92.25 83 PRO A N 1
ATOM 631 C CA . PRO A 1 83 ? -10.073 8.488 -5.400 1.00 92.25 83 PRO A CA 1
ATOM 632 C C . PRO A 1 83 ? -10.011 8.353 -6.932 1.00 92.2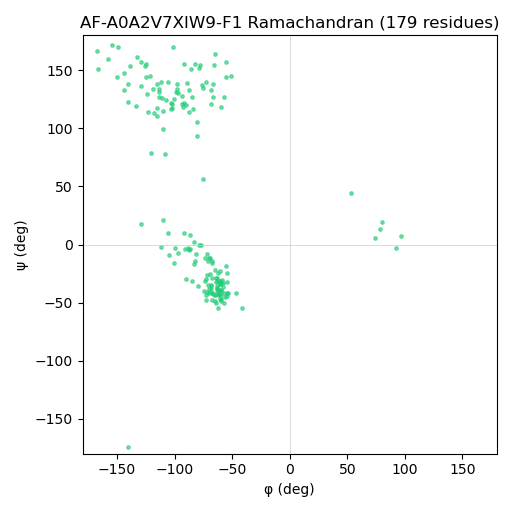5 83 PRO A C 1
ATOM 634 O O . PRO A 1 83 ? -9.522 7.353 -7.454 1.00 92.25 83 PRO A O 1
ATOM 637 N N . PRO A 1 84 ? -10.397 9.393 -7.693 1.00 83.75 84 PRO A N 1
ATOM 638 C CA . PRO A 1 84 ? -10.363 9.361 -9.160 1.00 83.75 84 PRO A CA 1
ATOM 639 C C . PRO A 1 84 ? -8.941 9.380 -9.748 1.00 83.75 84 PRO A C 1
ATOM 641 O O . PRO A 1 84 ? -8.764 9.199 -10.951 1.00 83.75 84 PRO A O 1
ATOM 644 N N . LYS A 1 85 ? -7.921 9.661 -8.927 1.00 81.56 85 LYS A N 1
ATOM 645 C CA . LYS A 1 85 ? -6.507 9.673 -9.320 1.00 81.56 85 LYS A CA 1
ATOM 646 C C . LYS A 1 85 ? -5.751 8.629 -8.511 1.00 81.56 85 LYS A C 1
ATOM 648 O O . LYS A 1 85 ? -5.855 8.620 -7.291 1.00 81.56 85 LYS A O 1
ATOM 653 N N . PHE A 1 86 ? -4.917 7.845 -9.189 1.00 78.38 86 PHE A N 1
ATOM 654 C CA . PHE A 1 86 ? -4.109 6.762 -8.618 1.00 78.38 86 PHE A CA 1
ATOM 655 C C . PHE A 1 86 ? -2.888 7.279 -7.826 1.00 78.38 86 PHE A C 1
ATOM 657 O O . PHE A 1 86 ? -1.741 6.983 -8.157 1.00 78.38 86 PHE A O 1
ATOM 664 N N . GLN A 1 87 ? -3.114 8.124 -6.818 1.00 81.38 87 GLN A N 1
ATOM 665 C CA . GLN A 1 87 ? -2.076 8.692 -5.952 1.00 81.38 87 GLN A CA 1
ATOM 666 C C . GLN A 1 87 ? -2.574 8.749 -4.511 1.00 81.38 87 GLN A C 1
ATOM 668 O O . GLN A 1 87 ? -3.712 9.137 -4.265 1.00 81.38 87 GLN A O 1
ATOM 673 N N . SER A 1 88 ? -1.725 8.408 -3.540 1.00 79.31 88 SER A N 1
ATOM 674 C CA . SER A 1 88 ? -2.114 8.369 -2.121 1.00 79.31 88 SER A CA 1
ATOM 675 C C . SER A 1 88 ? -2.630 9.719 -1.617 1.00 79.31 88 SER A C 1
ATOM 677 O O . SER A 1 88 ? -3.613 9.781 -0.885 1.00 79.31 88 SER A O 1
ATOM 679 N N . THR A 1 89 ? -2.040 10.817 -2.088 1.00 86.56 89 THR A N 1
ATOM 680 C CA . THR A 1 89 ? -2.472 12.185 -1.777 1.00 86.56 89 THR A CA 1
ATOM 681 C C . THR A 1 89 ? -3.833 12.550 -2.373 1.00 86.56 89 THR A C 1
ATOM 683 O O . THR A 1 89 ? -4.458 13.502 -1.912 1.00 86.56 89 THR A O 1
ATOM 686 N N . ALA A 1 90 ? -4.347 11.795 -3.349 1.00 89.75 90 ALA A N 1
ATOM 687 C CA . ALA A 1 90 ? -5.680 12.014 -3.903 1.00 89.75 90 ALA A CA 1
ATOM 688 C C . ALA A 1 90 ? -6.809 11.623 -2.932 1.00 89.75 90 ALA A C 1
ATOM 690 O O . ALA A 1 90 ? -7.945 12.042 -3.143 1.00 89.75 90 ALA A O 1
ATOM 691 N N . LEU A 1 91 ? -6.500 10.885 -1.857 1.00 90.94 91 LEU A N 1
ATOM 692 C CA . LEU A 1 91 ? -7.427 10.615 -0.752 1.00 90.94 91 LEU A CA 1
ATOM 693 C C . LEU A 1 91 ? -7.645 11.842 0.144 1.00 90.94 91 LEU A C 1
ATOM 695 O O . LEU A 1 91 ? -8.727 12.031 0.686 1.00 90.94 91 LEU A O 1
ATOM 699 N N . LEU A 1 92 ? -6.640 12.709 0.282 1.00 92.44 92 LEU A N 1
ATOM 700 C CA . LEU A 1 92 ? -6.662 13.859 1.191 1.00 92.44 92 LEU A CA 1
ATOM 701 C C . LEU A 1 92 ? -7.853 14.817 1.030 1.00 92.44 92 LEU A C 1
ATOM 703 O O . LEU A 1 92 ? -8.351 15.281 2.055 1.00 92.44 92 LEU A O 1
ATOM 707 N N . PRO A 1 93 ? -8.307 15.182 -0.184 1.00 92.00 93 PRO A N 1
ATOM 708 C CA . PRO A 1 93 ? -9.496 16.021 -0.336 1.00 92.00 93 PRO A CA 1
ATOM 709 C C . PRO A 1 93 ? -10.813 15.285 -0.049 1.00 92.00 93 PRO A C 1
ATOM 711 O O . PRO A 1 93 ? -11.848 15.940 0.020 1.00 92.00 93 PRO A O 1
ATOM 714 N N . LEU A 1 94 ? -10.790 13.955 0.072 1.00 91.19 94 LEU A N 1
ATOM 715 C CA . LEU A 1 94 ? -11.969 13.118 0.310 1.00 91.19 94 LEU A CA 1
ATOM 716 C C . LEU A 1 94 ? -12.104 12.693 1.780 1.00 91.19 94 LEU A C 1
ATOM 718 O O . LEU A 1 94 ? -13.168 12.241 2.189 1.00 91.19 94 LEU A O 1
ATOM 722 N N . LEU A 1 95 ? -11.032 12.839 2.559 1.00 92.81 95 LEU A N 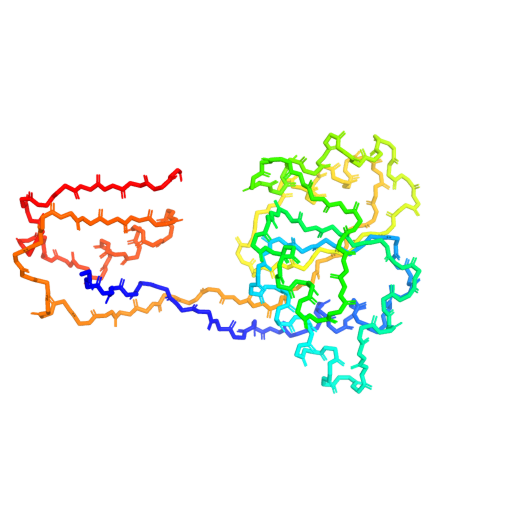1
ATOM 723 C CA . LEU A 1 95 ? -11.008 12.629 4.003 1.00 92.81 95 LEU A CA 1
ATOM 724 C C . LEU A 1 95 ? -11.294 13.941 4.740 1.00 92.81 95 LEU A C 1
ATOM 726 O O . LEU A 1 95 ? -10.996 15.028 4.235 1.00 92.81 95 LEU A O 1
ATOM 730 N N . ASP A 1 96 ? -11.806 13.834 5.967 1.00 91.88 96 ASP A N 1
ATOM 731 C CA . ASP A 1 96 ? -12.111 14.997 6.798 1.00 91.88 96 ASP A CA 1
ATOM 732 C C . ASP A 1 96 ? -10.893 15.918 6.986 1.00 91.88 96 ASP A C 1
ATOM 734 O O . ASP A 1 96 ? -9.733 15.494 7.080 1.00 91.88 96 ASP A O 1
ATOM 738 N N . ALA A 1 97 ? -11.152 17.224 7.030 1.00 92.50 97 ALA A N 1
ATOM 739 C CA . ALA A 1 97 ? -10.101 18.216 7.238 1.00 92.50 97 ALA A CA 1
ATOM 740 C C . ALA A 1 97 ? -9.577 18.216 8.686 1.00 92.50 97 ALA A C 1
ATOM 742 O O . ALA A 1 97 ? -8.407 18.531 8.899 1.00 92.50 97 ALA A O 1
ATOM 743 N N . ASP A 1 98 ? -10.429 17.866 9.654 1.00 95.69 98 ASP A N 1
ATOM 744 C CA . ASP A 1 98 ? -10.059 17.646 11.054 1.00 95.69 98 ASP A CA 1
ATOM 745 C C . ASP A 1 98 ? -9.989 16.139 11.307 1.00 95.69 98 ASP A C 1
ATOM 747 O O . ASP A 1 98 ? -10.981 15.435 11.147 1.00 95.69 98 ASP A O 1
ATOM 751 N N . GLN A 1 99 ? -8.804 15.651 11.658 1.00 97.56 99 GLN A N 1
ATOM 752 C CA . GLN A 1 99 ? -8.542 14.235 11.909 1.00 97.56 99 GLN A CA 1
ATOM 753 C C . GLN A 1 99 ? -8.383 13.943 13.409 1.00 97.56 99 GLN A C 1
ATOM 755 O O . GLN A 1 99 ? -7.975 12.849 13.785 1.00 97.56 99 GLN A O 1
ATOM 760 N N . LYS A 1 100 ? -8.683 14.903 14.296 1.00 97.25 100 LYS A N 1
ATOM 761 C CA . LYS A 1 100 ? -8.556 14.701 15.745 1.00 97.25 100 LYS A CA 1
ATOM 762 C C . LYS A 1 100 ? -9.387 13.521 16.234 1.00 97.25 100 LYS A C 1
ATOM 764 O O . LYS A 1 100 ? -10.598 13.474 16.038 1.00 97.25 100 LYS A O 1
ATOM 769 N N . GLY A 1 101 ? -8.723 12.611 16.942 1.00 95.69 101 GLY A N 1
ATOM 770 C CA . GLY A 1 101 ? -9.341 11.398 17.477 1.00 95.69 101 GLY A CA 1
ATOM 771 C C . GLY A 1 101 ? -9.628 10.330 16.421 1.00 95.69 101 GLY A C 1
ATOM 772 O O . GLY A 1 101 ? -10.232 9.320 16.762 1.00 95.69 101 GLY A O 1
ATOM 773 N N . ILE A 1 102 ? -9.206 10.537 15.167 1.00 97.81 102 ILE A N 1
ATOM 774 C CA . ILE A 1 102 ? -9.278 9.534 14.107 1.00 97.81 102 ILE A CA 1
ATOM 775 C C . ILE A 1 102 ? -7.953 8.782 14.074 1.00 97.81 102 ILE A C 1
ATOM 777 O O . ILE A 1 102 ? -6.889 9.368 13.846 1.00 97.81 102 ILE A O 1
ATOM 781 N N . ARG A 1 103 ? -8.033 7.468 14.262 1.00 98.38 103 ARG A N 1
ATOM 782 C CA . ARG A 1 103 ? -6.909 6.550 14.144 1.00 98.38 103 ARG A CA 1
ATOM 783 C C . ARG A 1 103 ? -6.958 5.837 12.798 1.00 98.38 103 ARG A C 1
ATOM 785 O O . ARG A 1 103 ? -7.962 5.224 12.434 1.00 98.38 103 ARG A O 1
ATOM 792 N N . THR A 1 104 ? -5.865 5.935 12.052 1.00 98.50 104 THR A N 1
ATOM 793 C CA . THR A 1 104 ? -5.730 5.412 10.690 1.00 98.50 104 THR A CA 1
ATOM 794 C C . THR A 1 104 ? -4.539 4.469 10.603 1.00 98.50 104 THR A C 1
ATOM 796 O O . THR A 1 104 ? -3.425 4.840 10.968 1.00 98.50 104 THR A O 1
ATOM 799 N N . ALA A 1 105 ? -4.751 3.275 10.063 1.00 98.50 105 ALA A N 1
ATOM 800 C CA . ALA A 1 105 ? -3.677 2.381 9.661 1.00 98.50 105 ALA A CA 1
ATOM 801 C C . ALA A 1 105 ? -3.428 2.507 8.153 1.00 98.50 105 ALA A C 1
ATOM 803 O O . ALA A 1 105 ? -4.365 2.495 7.355 1.00 98.50 105 ALA A O 1
ATOM 804 N N . VAL A 1 106 ? -2.162 2.614 7.744 1.00 98.31 106 VAL A N 1
ATOM 805 C CA . VAL A 1 106 ? -1.776 2.677 6.324 1.00 98.31 106 VAL A CA 1
ATOM 806 C C . VAL A 1 106 ? -0.953 1.450 5.957 1.00 98.31 106 VAL A C 1
ATOM 808 O O . VAL A 1 106 ? 0.200 1.328 6.375 1.00 98.31 106 VAL A O 1
ATOM 811 N N . VAL A 1 107 ? -1.530 0.566 5.144 1.00 98.12 107 VAL A N 1
ATOM 812 C CA . VAL A 1 107 ? -0.869 -0.623 4.601 1.00 98.12 107 VAL A CA 1
ATOM 813 C C . VAL A 1 107 ? -0.082 -0.250 3.348 1.00 98.12 107 VAL A C 1
ATOM 815 O O . VAL A 1 107 ? -0.653 0.187 2.342 1.00 98.12 107 VAL A O 1
ATOM 818 N N . ARG A 1 108 ? 1.242 -0.419 3.409 1.00 95.94 108 ARG A N 1
ATOM 819 C CA . ARG A 1 108 ? 2.176 0.074 2.384 1.00 95.94 108 ARG A CA 1
ATOM 820 C C . ARG A 1 108 ? 3.430 -0.787 2.222 1.00 95.94 108 ARG A C 1
ATOM 822 O O . ARG A 1 108 ? 3.734 -1.648 3.048 1.00 95.94 108 ARG A O 1
ATOM 829 N N . ALA A 1 109 ? 4.186 -0.487 1.166 1.00 95.62 109 ALA A N 1
ATOM 830 C CA . ALA A 1 109 ? 5.571 -0.924 1.017 1.00 95.62 109 ALA A CA 1
ATOM 831 C C . ALA A 1 109 ? 6.474 -0.279 2.079 1.00 95.62 109 ALA A C 1
ATOM 833 O O . ALA A 1 109 ? 6.213 0.851 2.518 1.00 95.62 109 ALA A O 1
ATOM 834 N N . ALA A 1 110 ? 7.590 -0.929 2.404 1.00 95.44 110 ALA A N 1
ATOM 835 C CA . ALA A 1 110 ? 8.645 -0.350 3.233 1.00 95.44 110 ALA A CA 1
ATOM 836 C C . ALA A 1 110 ? 9.119 1.000 2.666 1.00 95.44 110 ALA A C 1
ATOM 838 O O . ALA A 1 110 ? 9.210 1.981 3.399 1.00 95.44 110 ALA A O 1
ATOM 839 N N . GLU A 1 111 ? 9.278 1.094 1.344 1.00 91.00 111 GLU A N 1
ATOM 840 C CA . GLU A 1 111 ? 9.757 2.283 0.624 1.00 91.00 111 GLU A CA 1
ATOM 841 C C . GLU A 1 111 ? 8.647 3.287 0.259 1.00 91.00 111 GLU A C 1
ATOM 843 O O . GLU A 1 111 ? 8.877 4.220 -0.508 1.00 91.00 111 GLU A O 1
ATOM 848 N N . GLY A 1 112 ? 7.419 3.092 0.752 1.00 86.81 112 GLY A N 1
ATOM 849 C CA . GLY A 1 112 ? 6.298 3.989 0.469 1.00 86.81 112 GLY A CA 1
ATOM 850 C C . GLY A 1 112 ? 6.577 5.461 0.821 1.00 86.81 112 GLY A C 1
ATOM 851 O O . GLY A 1 112 ? 7.418 5.801 1.656 1.00 86.81 112 GLY A O 1
ATOM 852 N N . ARG A 1 113 ? 5.838 6.369 0.192 1.00 88.56 113 ARG A N 1
ATOM 853 C CA . ARG A 1 113 ? 6.012 7.801 0.449 1.00 88.56 113 ARG A CA 1
ATOM 854 C C . ARG A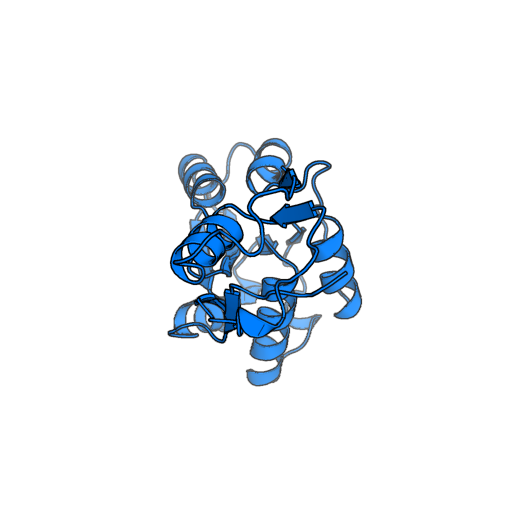 1 113 ? 5.254 8.256 1.699 1.00 88.56 113 ARG A C 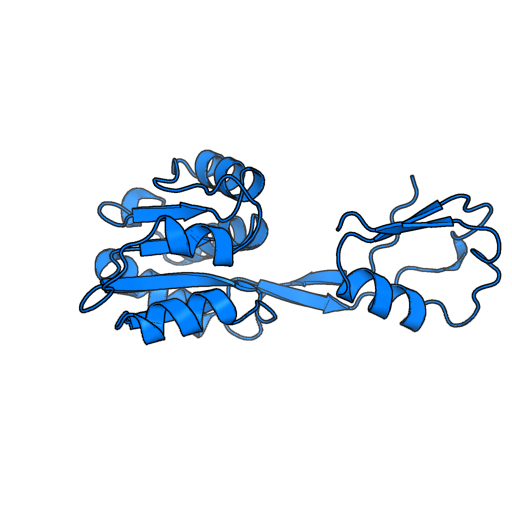1
ATOM 856 O O . ARG A 1 113 ? 4.280 7.614 2.103 1.00 88.56 113 ARG A O 1
ATOM 863 N N . GLU A 1 114 ? 5.710 9.346 2.309 1.00 91.50 114 GLU A N 1
ATOM 864 C CA . GLU A 1 114 ? 5.194 9.842 3.593 1.00 91.50 114 GLU A CA 1
ATOM 865 C C . GLU A 1 114 ? 4.147 10.958 3.462 1.00 91.50 114 GLU A C 1
ATOM 867 O O . GLU A 1 114 ? 3.481 11.266 4.443 1.00 91.50 114 GLU A O 1
ATOM 872 N N . GLU A 1 115 ? 3.884 11.509 2.269 1.00 93.69 115 GLU A N 1
ATOM 873 C CA . GLU A 1 115 ? 3.094 12.747 2.156 1.00 93.69 115 GLU A CA 1
ATOM 874 C C . GLU A 1 115 ? 1.647 12.596 2.653 1.00 93.69 115 GLU A C 1
ATOM 876 O O . GLU A 1 115 ? 1.107 13.507 3.277 1.00 93.69 115 GLU A O 1
ATOM 881 N N . LEU A 1 116 ? 1.010 11.442 2.409 1.00 93.69 116 LEU A N 1
ATOM 882 C CA . LEU A 1 116 ? -0.321 11.143 2.957 1.00 93.69 116 LEU A CA 1
ATOM 883 C C . LEU A 1 116 ? -0.286 11.072 4.493 1.00 93.69 116 LEU A C 1
ATOM 885 O O . LEU A 1 116 ? -1.175 11.595 5.158 1.00 93.69 116 LEU A O 1
ATOM 889 N N . ILE A 1 117 ? 0.738 10.423 5.047 1.00 95.75 117 ILE A N 1
ATOM 890 C CA . ILE A 1 117 ? 0.885 10.173 6.486 1.00 95.75 117 ILE A CA 1
ATOM 891 C C . ILE A 1 117 ? 1.122 11.490 7.222 1.00 95.75 117 ILE A C 1
ATOM 893 O O . ILE A 1 117 ? 0.452 11.777 8.215 1.00 95.75 117 ILE A O 1
ATOM 897 N N . ASP A 1 118 ? 2.042 12.299 6.707 1.00 97.12 118 ASP A N 1
ATOM 898 C CA . ASP A 1 118 ? 2.391 13.594 7.276 1.00 97.12 118 ASP A CA 1
ATOM 899 C C . ASP A 1 118 ? 1.195 14.535 7.275 1.00 97.12 118 ASP A C 1
ATOM 901 O O . ASP A 1 118 ? 0.922 15.197 8.275 1.00 97.12 118 ASP A O 1
ATOM 905 N N . GLU A 1 119 ? 0.433 14.560 6.184 1.00 97.25 119 GLU A N 1
ATOM 906 C CA . GLU A 1 119 ? -0.748 15.405 6.087 1.00 97.25 119 GLU A CA 1
ATOM 907 C C . GLU A 1 119 ? -1.871 14.952 7.034 1.00 97.25 119 GLU A C 1
ATOM 909 O O . GLU A 1 119 ? -2.485 15.797 7.687 1.00 97.25 119 GLU A O 1
ATOM 914 N N . LEU A 1 120 ? -2.128 13.647 7.169 1.00 97.12 120 LEU A N 1
ATOM 915 C CA . LEU A 1 120 ? -3.115 13.132 8.128 1.00 97.12 120 LEU A CA 1
ATOM 916 C C . LEU A 1 120 ? -2.733 13.480 9.574 1.00 97.12 120 LEU A C 1
ATOM 918 O O . LEU A 1 120 ? -3.567 13.974 10.337 1.00 97.12 120 LEU A O 1
ATOM 922 N N . ARG A 1 121 ? -1.453 13.322 9.930 1.00 97.94 121 ARG A N 1
ATOM 923 C CA . ARG A 1 121 ? -0.923 13.739 11.238 1.00 97.94 121 ARG A CA 1
ATOM 924 C C . ARG A 1 121 ? -1.025 15.248 11.436 1.00 97.94 121 ARG A C 1
ATOM 926 O O . ARG A 1 121 ? -1.427 15.704 12.504 1.00 97.94 121 ARG A O 1
ATOM 933 N N . ARG A 1 122 ? -0.732 16.044 10.402 1.00 97.69 122 ARG A N 1
ATOM 934 C CA . ARG A 1 122 ? -0.860 17.512 10.433 1.00 97.69 122 ARG A CA 1
ATOM 935 C C . ARG A 1 122 ? -2.303 17.959 10.681 1.00 97.69 122 ARG A C 1
ATOM 937 O O . ARG A 1 122 ? -2.517 18.993 11.311 1.00 97.69 122 ARG A O 1
ATOM 944 N N . ARG A 1 123 ? -3.286 17.183 10.218 1.00 97.50 123 ARG A N 1
ATOM 945 C CA . ARG A 1 123 ? -4.720 17.387 10.490 1.00 97.50 123 ARG A CA 1
ATOM 946 C C . ARG A 1 123 ? -5.164 16.903 11.876 1.00 97.50 123 ARG A C 1
ATOM 948 O O . ARG A 1 123 ? -6.330 17.065 12.217 1.00 97.50 123 ARG A O 1
ATOM 955 N N . GLY A 1 124 ? -4.254 16.360 12.686 1.00 97.75 124 GLY A N 1
ATOM 956 C CA . GLY A 1 124 ? -4.513 15.908 14.056 1.00 97.75 124 GLY A CA 1
ATOM 957 C C . GLY A 1 124 ? -4.809 14.415 14.202 1.00 97.75 124 GLY A C 1
ATOM 958 O O . GLY A 1 124 ? -5.182 14.005 15.297 1.00 97.75 124 GLY A O 1
ATOM 959 N N . GLY A 1 125 ? -4.657 13.630 13.131 1.00 97.88 125 GLY A N 1
ATOM 960 C CA . GLY A 1 125 ? -4.895 12.188 13.139 1.00 97.88 125 GLY A CA 1
ATOM 961 C C . GLY A 1 125 ? -3.752 11.381 13.738 1.00 97.88 125 GLY A C 1
ATOM 962 O O . GLY A 1 125 ? -2.578 11.752 13.651 1.00 97.88 125 GLY A O 1
ATOM 963 N N . GLU A 1 126 ? -4.104 10.233 14.302 1.00 98.25 126 GLU A N 1
ATOM 964 C CA . GLU A 1 126 ? -3.158 9.220 14.754 1.00 98.25 126 GLU A CA 1
ATOM 965 C C . GLU A 1 126 ? -2.941 8.223 13.615 1.00 98.25 126 GLU A C 1
ATOM 967 O O . GLU A 1 126 ? -3.887 7.597 13.144 1.00 98.25 126 GLU A O 1
ATOM 972 N N . VAL A 1 127 ? -1.704 8.105 13.126 1.00 98.25 127 VAL A N 1
ATOM 973 C CA . VAL A 1 127 ? -1.404 7.285 11.943 1.00 98.25 127 VAL A CA 1
ATOM 974 C C . VAL A 1 127 ? -0.357 6.233 12.264 1.00 98.25 127 VAL A C 1
ATOM 976 O O . VAL A 1 127 ? 0.813 6.574 12.491 1.00 98.25 127 VAL A O 1
ATOM 979 N N . ASP A 1 128 ? -0.780 4.974 12.204 1.00 98.25 128 ASP A N 1
ATOM 980 C CA . ASP A 1 128 ? 0.067 3.793 12.316 1.00 98.25 128 ASP A CA 1
ATOM 981 C C . ASP A 1 128 ? 0.410 3.255 10.920 1.00 98.25 128 ASP A C 1
ATOM 983 O O . ASP A 1 128 ? -0.415 3.218 10.004 1.00 98.25 128 ASP A O 1
ATOM 987 N N . LEU A 1 129 ? 1.669 2.856 10.735 1.00 97.88 129 LEU A N 1
ATOM 988 C CA . LEU A 1 129 ? 2.141 2.275 9.480 1.00 97.88 129 LEU A CA 1
ATOM 989 C C . LEU A 1 129 ? 2.116 0.755 9.586 1.00 97.88 129 LEU A C 1
ATOM 991 O O . LEU A 1 129 ? 2.688 0.205 10.522 1.00 97.88 129 LEU A O 1
ATOM 995 N N . ALA A 1 130 ? 1.523 0.097 8.595 1.00 98.00 130 ALA A N 1
ATOM 996 C CA . ALA A 1 130 ? 1.538 -1.348 8.418 1.00 98.00 130 ALA A CA 1
ATOM 997 C C . ALA A 1 130 ? 2.399 -1.690 7.196 1.00 98.00 130 ALA A C 1
ATOM 999 O O . ALA A 1 130 ? 1.968 -1.573 6.047 1.00 98.00 130 ALA A O 1
ATOM 1000 N N . VAL A 1 131 ? 3.649 -2.087 7.433 1.00 98.06 131 VAL A N 1
ATOM 1001 C CA . VAL A 1 131 ? 4.554 -2.490 6.352 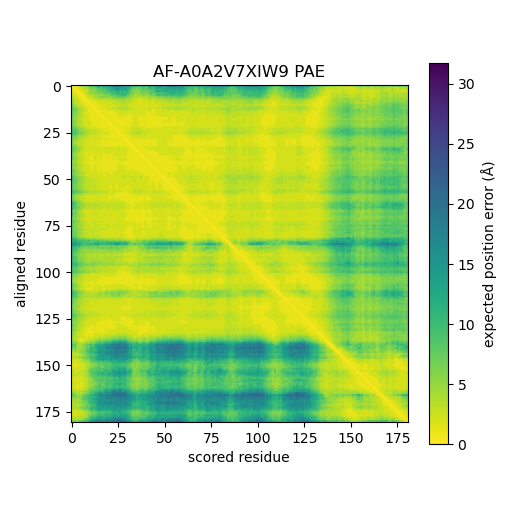1.00 98.06 131 VAL A CA 1
ATOM 1002 C C . VAL A 1 131 ? 4.237 -3.929 5.957 1.00 98.06 131 VAL A C 1
ATOM 1004 O O . VAL A 1 131 ? 4.564 -4.861 6.687 1.00 98.06 131 VAL A O 1
ATOM 1007 N N . GLY A 1 132 ? 3.585 -4.100 4.805 1.00 97.25 132 GLY A N 1
ATOM 1008 C CA . GLY A 1 132 ? 3.170 -5.416 4.309 1.00 97.25 132 GLY A CA 1
ATOM 1009 C C . GLY A 1 132 ? 4.208 -6.105 3.433 1.00 97.25 132 GLY A C 1
ATOM 1010 O O . GLY A 1 132 ? 4.296 -7.325 3.423 1.00 97.25 132 GLY A O 1
ATOM 1011 N N . TYR A 1 133 ? 5.022 -5.334 2.720 1.00 97.06 133 TYR A N 1
ATOM 1012 C CA . TYR A 1 133 ? 6.039 -5.863 1.818 1.00 97.06 133 TYR A CA 1
ATOM 1013 C C . TYR A 1 133 ? 7.182 -4.864 1.650 1.00 97.06 133 TYR A C 1
ATOM 1015 O O . TYR A 1 133 ? 7.099 -3.712 2.082 1.00 97.06 133 TYR A O 1
ATOM 1023 N N . GLN A 1 134 ? 8.249 -5.303 0.998 1.00 95.56 134 GLN A N 1
ATOM 1024 C CA . GLN A 1 134 ? 9.333 -4.438 0.548 1.00 95.56 134 GLN A CA 1
ATOM 1025 C C . GLN A 1 134 ? 9.686 -4.748 -0.901 1.00 95.56 134 GLN A C 1
ATOM 1027 O O . GLN A 1 134 ? 9.372 -5.823 -1.423 1.00 95.56 134 GLN A O 1
ATOM 1032 N N . THR A 1 135 ? 10.364 -3.807 -1.536 1.00 92.31 135 THR A N 1
ATOM 1033 C CA . THR A 1 135 ? 10.800 -3.944 -2.920 1.00 92.31 135 THR A CA 1
ATOM 1034 C C . THR A 1 135 ? 12.286 -4.269 -2.931 1.00 92.31 135 THR A C 1
ATOM 1036 O O . THR A 1 135 ? 13.097 -3.502 -2.418 1.00 92.31 135 THR A O 1
ATOM 1039 N N . ARG A 1 136 ? 12.681 -5.400 -3.517 1.00 90.06 136 ARG A N 1
ATOM 1040 C CA . ARG A 1 136 ? 14.100 -5.762 -3.645 1.00 90.06 136 ARG A CA 1
ATOM 1041 C C . ARG A 1 136 ? 14.563 -5.581 -5.069 1.00 90.06 136 ARG A C 1
ATOM 1043 O O . ARG A 1 136 ? 13.850 -5.922 -6.003 1.00 90.06 136 ARG A O 1
ATOM 1050 N N . LYS A 1 137 ? 15.774 -5.059 -5.234 1.00 87.56 137 LYS A N 1
ATOM 1051 C CA . LYS A 1 137 ? 16.429 -5.003 -6.537 1.00 87.56 137 LYS A CA 1
ATOM 1052 C C . LYS A 1 137 ? 16.786 -6.418 -6.982 1.00 87.56 137 LYS A C 1
ATOM 1054 O O . LYS A 1 137 ? 17.385 -7.165 -6.210 1.00 87.56 137 LYS A O 1
ATOM 1059 N N . VAL A 1 138 ? 16.466 -6.743 -8.229 1.00 87.94 138 VAL A N 1
ATOM 1060 C CA . VAL A 1 138 ? 16.884 -7.995 -8.869 1.00 87.94 138 VAL A CA 1
ATOM 1061 C C . VAL A 1 138 ? 17.610 -7.704 -10.170 1.00 87.94 138 VAL A C 1
ATOM 1063 O O . VAL A 1 138 ? 17.421 -6.655 -10.787 1.00 87.94 138 VAL A O 1
ATOM 1066 N N . THR A 1 139 ? 18.455 -8.647 -10.569 1.00 81.62 139 THR A N 1
ATOM 1067 C CA . THR A 1 139 ? 19.220 -8.580 -11.811 1.00 81.62 139 THR A CA 1
ATOM 1068 C C . THR A 1 139 ? 18.665 -9.624 -12.766 1.00 81.62 139 THR A C 1
ATOM 1070 O O . THR A 1 139 ? 18.767 -10.820 -12.497 1.00 81.62 139 THR A O 1
ATOM 1073 N N . ALA A 1 140 ? 18.094 -9.176 -13.880 1.00 76.88 140 ALA A N 1
ATOM 1074 C CA . ALA A 1 140 ? 17.783 -10.043 -15.008 1.00 76.88 140 ALA A CA 1
ATOM 1075 C C . ALA A 1 140 ? 19.015 -10.185 -15.919 1.00 76.88 140 ALA A C 1
ATOM 1077 O O . ALA A 1 140 ? 19.858 -9.287 -15.991 1.00 76.88 140 ALA A O 1
ATOM 1078 N N . ALA A 1 141 ? 19.135 -11.324 -16.601 1.00 76.94 141 ALA A N 1
ATOM 1079 C CA . ALA A 1 141 ? 20.219 -11.549 -17.549 1.00 76.94 141 ALA A CA 1
ATOM 1080 C C . ALA A 1 141 ? 20.042 -10.632 -18.769 1.00 76.94 141 ALA A C 1
ATOM 1082 O O . ALA A 1 141 ? 19.032 -10.702 -19.466 1.00 76.94 141 ALA A O 1
ATOM 1083 N N . ALA A 1 142 ? 21.033 -9.778 -19.030 1.00 77.31 142 ALA A N 1
ATOM 1084 C CA . ALA A 1 142 ? 21.026 -8.846 -20.160 1.00 77.31 1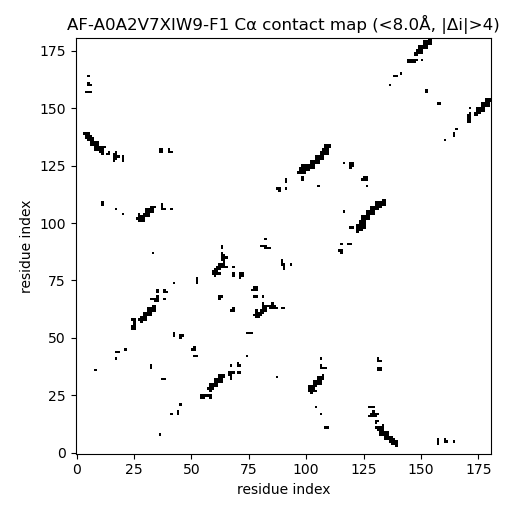42 ALA A CA 1
ATOM 1085 C C . ALA A 1 142 ? 21.215 -9.532 -21.524 1.00 77.31 142 ALA A C 1
ATOM 1087 O O . ALA A 1 142 ? 21.051 -8.884 -22.553 1.00 77.31 142 ALA A O 1
ATOM 1088 N N . ASP A 1 143 ? 21.524 -10.831 -21.540 1.00 79.75 143 ASP A N 1
ATOM 1089 C CA . ASP A 1 143 ? 21.817 -11.603 -22.753 1.00 79.75 143 ASP A CA 1
ATOM 1090 C C . ASP A 1 14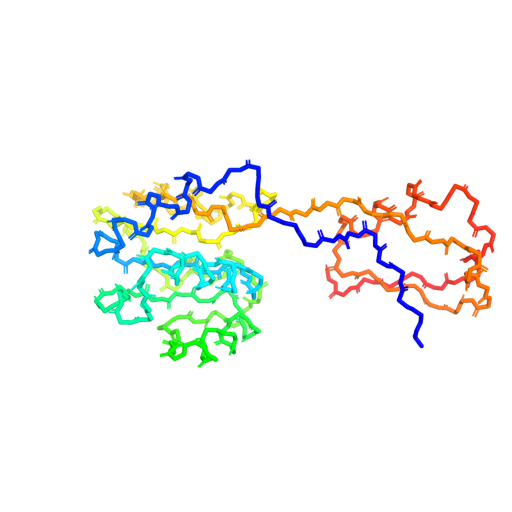3 ? 20.623 -11.663 -23.726 1.00 79.75 143 ASP A C 1
ATOM 1092 O O . ASP A 1 143 ? 20.798 -11.811 -24.935 1.00 79.75 143 ASP A O 1
ATOM 1096 N N . GLU A 1 144 ? 19.400 -11.504 -23.212 1.00 77.69 144 GLU A N 1
ATOM 1097 C CA . GLU A 1 144 ? 18.172 -11.484 -24.015 1.00 77.69 144 GLU A CA 1
ATOM 1098 C C . GLU A 1 144 ? 17.819 -10.089 -24.557 1.00 77.69 144 GLU A C 1
ATOM 1100 O O . GLU A 1 144 ? 16.875 -9.953 -25.333 1.00 77.69 144 GLU A O 1
ATOM 1105 N N . LEU A 1 145 ? 18.575 -9.046 -24.195 1.00 84.88 145 LEU A N 1
ATOM 1106 C CA . LEU A 1 145 ? 18.381 -7.701 -24.731 1.00 84.88 145 LEU A CA 1
ATOM 1107 C C . LEU A 1 145 ? 19.049 -7.606 -26.109 1.00 84.88 145 LEU A C 1
ATOM 1109 O O . LEU A 1 145 ? 20.240 -7.337 -26.240 1.00 84.88 145 LEU A O 1
ATOM 1113 N N . HIS A 1 146 ? 18.273 -7.848 -27.155 1.00 84.25 146 HIS A N 1
ATOM 1114 C CA . HIS A 1 146 ? 18.664 -7.624 -28.543 1.00 84.25 146 HIS A CA 1
ATOM 1115 C C . HIS A 1 146 ? 17.448 -7.140 -29.332 1.00 84.25 146 HIS A C 1
ATOM 1117 O O . HIS A 1 146 ? 16.319 -7.511 -29.015 1.00 84.25 146 HIS A O 1
ATOM 1123 N N . ASP A 1 147 ? 17.684 -6.287 -30.331 1.00 86.62 147 ASP A N 1
ATOM 1124 C CA . ASP A 1 147 ? 16.644 -5.745 -31.217 1.00 86.62 147 ASP A CA 1
ATOM 1125 C C . ASP A 1 147 ? 15.463 -5.095 -30.462 1.00 86.62 147 ASP A C 1
ATOM 1127 O O . ASP A 1 147 ? 14.291 -5.320 -30.764 1.00 86.62 147 ASP A O 1
ATOM 1131 N N . ILE A 1 148 ? 15.771 -4.295 -29.433 1.00 91.88 148 ILE A N 1
ATOM 1132 C CA . ILE A 1 148 ? 14.764 -3.613 -28.611 1.00 91.88 148 ILE A CA 1
ATOM 1133 C C . ILE A 1 148 ? 14.396 -2.261 -29.229 1.00 91.88 148 ILE A C 1
ATOM 1135 O O . ILE A 1 148 ? 15.200 -1.333 -29.224 1.00 91.88 148 ILE A O 1
ATOM 1139 N N . ASP A 1 149 ? 13.150 -2.119 -29.684 1.00 93.88 149 ASP A N 1
ATOM 1140 C CA . ASP A 1 149 ? 12.636 -0.844 -30.208 1.00 93.88 149 ASP A CA 1
ATOM 1141 C C . ASP A 1 149 ? 12.215 0.132 -29.099 1.00 93.88 149 ASP A C 1
ATOM 1143 O O . ASP A 1 149 ? 12.347 1.348 -29.237 1.00 93.88 149 ASP A O 1
ATOM 1147 N N . VAL A 1 150 ? 11.658 -0.389 -27.998 1.00 94.44 150 VAL A N 1
ATOM 1148 C CA . VAL A 1 150 ? 11.083 0.408 -26.905 1.00 94.44 150 VAL A CA 1
ATOM 1149 C C . VAL A 1 150 ? 11.350 -0.253 -25.557 1.00 94.44 150 VAL A C 1
ATOM 1151 O O . VAL A 1 150 ? 11.058 -1.433 -25.365 1.00 94.44 150 VAL A O 1
ATOM 1154 N N . VAL A 1 151 ? 11.814 0.537 -24.590 1.00 93.31 151 VAL A N 1
ATOM 1155 C CA . VAL A 1 151 ? 11.897 0.167 -23.171 1.00 93.31 151 VAL A CA 1
ATOM 1156 C C . VAL A 1 151 ? 10.880 1.000 -22.401 1.00 93.31 151 VAL A C 1
ATOM 1158 O O . VAL A 1 151 ? 10.880 2.223 -22.504 1.00 93.31 151 VAL A O 1
ATOM 1161 N N . THR A 1 152 ? 9.999 0.354 -21.638 1.00 93.75 152 THR A N 1
ATOM 1162 C CA . THR A 1 152 ? 8.971 1.042 -20.838 1.00 93.75 152 THR A CA 1
ATOM 1163 C C . THR A 1 152 ? 9.233 0.856 -19.349 1.00 93.75 152 THR A C 1
ATOM 1165 O O . THR A 1 152 ? 9.453 -0.268 -18.903 1.00 93.75 152 THR A O 1
ATOM 1168 N N . PHE A 1 153 ? 9.154 1.943 -18.581 1.00 91.81 153 PHE A N 1
ATOM 1169 C CA . PHE A 1 153 ? 9.314 1.945 -17.127 1.00 91.81 153 PHE A CA 1
ATOM 1170 C C . PHE A 1 153 ? 8.003 2.274 -16.417 1.00 91.81 153 PHE A C 1
ATOM 1172 O O . PHE A 1 153 ? 7.257 3.162 -16.838 1.00 91.81 153 PHE A O 1
ATOM 1179 N N . THR A 1 154 ? 7.741 1.567 -15.317 1.00 86.25 154 THR A N 1
ATOM 1180 C CA . THR A 1 154 ? 6.522 1.733 -14.510 1.00 86.25 154 THR A CA 1
ATOM 1181 C C . THR A 1 154 ? 6.760 2.480 -13.197 1.00 86.25 154 THR A C 1
ATOM 1183 O O . THR A 1 154 ? 5.811 2.818 -12.496 1.00 86.25 154 THR A O 1
ATOM 1186 N N . SER A 1 155 ? 8.023 2.727 -12.843 1.00 81.06 155 SER A N 1
ATOM 1187 C CA . SER A 1 155 ? 8.432 3.548 -11.701 1.00 81.06 155 SER A CA 1
ATOM 1188 C C . SER A 1 155 ? 9.856 4.075 -11.891 1.00 81.06 155 SER A C 1
ATOM 1190 O O . SER A 1 155 ? 10.659 3.469 -12.604 1.00 81.06 155 SER A O 1
ATOM 1192 N N . ALA A 1 156 ? 10.209 5.147 -11.177 1.00 84.25 156 ALA A N 1
ATOM 1193 C CA . ALA A 1 156 ? 11.589 5.639 -11.124 1.00 84.25 156 ALA A CA 1
ATOM 1194 C C . ALA A 1 156 ? 12.578 4.541 -10.686 1.00 84.25 156 ALA A C 1
ATOM 1196 O O . ALA A 1 156 ? 13.583 4.318 -11.351 1.00 84.25 156 ALA A O 1
ATOM 1197 N N . SER A 1 157 ? 12.228 3.764 -9.652 1.00 83.88 157 SER A N 1
ATOM 1198 C CA . SER A 1 157 ? 13.074 2.672 -9.153 1.00 83.88 157 SER A CA 1
ATOM 1199 C C . SER A 1 157 ? 13.351 1.590 -10.200 1.00 83.88 157 SER A C 1
ATOM 1201 O O . SER A 1 157 ? 14.448 1.037 -10.224 1.00 83.88 157 SER A O 1
ATOM 1203 N N . THR A 1 158 ? 12.396 1.294 -11.092 1.00 88.25 158 THR A N 1
ATOM 1204 C CA . THR A 1 158 ? 12.625 0.321 -12.172 1.00 88.25 158 THR A CA 1
ATOM 1205 C C . THR A 1 158 ? 13.627 0.832 -13.203 1.00 88.25 158 THR A C 1
ATOM 1207 O O . THR A 1 158 ? 14.417 0.032 -13.703 1.00 88.25 158 THR A O 1
ATOM 1210 N N . ALA A 1 159 ? 13.630 2.142 -13.477 1.00 89.19 159 ALA A N 1
ATOM 1211 C CA . ALA A 1 159 ? 14.564 2.785 -14.395 1.00 89.19 159 ALA A CA 1
ATOM 1212 C C . ALA A 1 159 ? 15.973 2.876 -13.799 1.00 89.19 159 ALA A C 1
ATOM 1214 O O . ALA A 1 159 ? 16.931 2.456 -14.447 1.00 89.19 159 ALA A O 1
ATOM 1215 N N . ASP A 1 160 ? 16.093 3.340 -12.552 1.00 87.81 160 ASP A N 1
ATOM 1216 C CA . ASP A 1 160 ? 17.374 3.404 -11.840 1.00 87.81 160 ASP A CA 1
ATOM 1217 C C . ASP A 1 160 ? 18.017 2.013 -11.769 1.00 87.81 160 ASP A C 1
ATOM 1219 O O . ASP A 1 160 ? 19.153 1.808 -12.201 1.00 87.81 160 ASP A O 1
ATOM 1223 N N . ASN A 1 161 ? 17.245 1.009 -11.334 1.00 89.06 161 ASN A N 1
ATOM 1224 C CA . ASN A 1 161 ? 17.746 -0.357 -11.253 1.00 89.06 161 ASN A CA 1
ATOM 1225 C C . ASN A 1 161 ? 18.118 -0.922 -12.624 1.00 89.06 161 ASN A C 1
ATOM 1227 O O . ASN A 1 161 ? 19.119 -1.626 -12.707 1.00 89.06 161 ASN A O 1
ATOM 1231 N N . PHE A 1 162 ? 17.356 -0.619 -13.681 1.00 90.19 162 PHE A N 1
ATOM 1232 C CA . PHE A 1 162 ? 17.656 -1.062 -15.044 1.00 90.19 162 PHE A CA 1
ATOM 1233 C C . PHE A 1 162 ? 19.016 -0.556 -15.528 1.00 90.19 162 PHE A C 1
ATOM 1235 O O . PHE A 1 162 ? 19.830 -1.341 -16.010 1.00 90.19 162 PHE A O 1
ATOM 1242 N N . PHE A 1 163 ? 19.294 0.739 -15.366 1.00 88.94 163 PHE A N 1
ATOM 1243 C CA . PHE A 1 163 ? 20.570 1.309 -15.802 1.00 88.94 163 PHE A CA 1
ATOM 1244 C C . PHE A 1 163 ? 21.748 0.894 -14.922 1.00 88.94 163 PHE A C 1
ATOM 1246 O O . PHE A 1 163 ? 22.869 0.818 -15.421 1.00 88.94 163 PHE A O 1
ATOM 1253 N N . ASP A 1 164 ? 21.508 0.572 -13.654 1.00 86.81 164 ASP A N 1
ATOM 1254 C CA . ASP A 1 164 ? 22.540 0.005 -12.792 1.00 86.81 164 ASP A CA 1
ATOM 1255 C C . ASP A 1 164 ? 22.916 -1.433 -13.185 1.00 86.81 164 ASP A C 1
ATOM 1257 O O . ASP A 1 164 ? 24.083 -1.813 -13.082 1.00 86.81 164 ASP A O 1
ATOM 1261 N N . VAL A 1 165 ? 21.938 -2.259 -13.585 1.00 84.56 165 VAL A N 1
ATOM 1262 C CA . VAL A 1 165 ? 22.188 -3.661 -13.974 1.00 84.56 165 VAL A CA 1
ATOM 1263 C C . VAL A 1 165 ? 22.661 -3.804 -15.418 1.00 84.56 165 VAL A C 1
ATOM 1265 O O . VAL A 1 165 ? 23.210 -4.848 -15.768 1.00 84.56 165 VAL A O 1
ATOM 1268 N N . LEU A 1 166 ? 22.480 -2.768 -16.243 1.00 85.25 166 LEU A N 1
ATOM 1269 C CA . LEU A 1 166 ? 22.896 -2.723 -17.642 1.00 85.25 166 LEU A CA 1
ATOM 1270 C C . LEU A 1 166 ? 24.098 -1.771 -17.837 1.00 85.25 166 LEU A C 1
ATOM 1272 O O . LEU A 1 166 ? 23.930 -0.645 -18.315 1.00 85.25 166 LEU A O 1
ATOM 1276 N N . PRO A 1 167 ? 25.329 -2.197 -17.483 1.00 72.44 167 PRO A N 1
ATOM 1277 C CA . PRO A 1 167 ? 26.516 -1.351 -17.599 1.00 72.44 167 PRO A CA 1
ATOM 1278 C C . PRO A 1 167 ? 26.895 -1.048 -19.058 1.00 72.44 167 PRO A C 1
ATOM 1280 O O . PRO A 1 167 ? 27.457 0.014 -19.328 1.00 72.44 167 PRO A O 1
ATOM 1283 N N . ASP A 1 168 ? 26.580 -1.949 -19.998 1.00 84.00 168 ASP A N 1
ATOM 1284 C CA . ASP A 1 168 ? 26.710 -1.711 -21.441 1.00 84.00 168 ASP A CA 1
ATOM 1285 C C . ASP A 1 168 ? 25.334 -1.438 -22.054 1.00 84.00 168 ASP A C 1
ATOM 1287 O O . ASP A 1 168 ? 24.461 -2.301 -22.057 1.00 84.00 168 ASP A O 1
ATOM 1291 N N . LYS A 1 169 ? 25.155 -0.231 -22.595 1.00 85.75 169 LYS A N 1
ATOM 1292 C CA . LYS A 1 169 ? 23.887 0.236 -23.169 1.00 85.75 169 LYS A CA 1
ATOM 1293 C C . LYS A 1 169 ? 23.714 -0.122 -24.644 1.00 85.75 169 LYS A C 1
ATOM 1295 O O . LYS A 1 169 ? 22.638 0.129 -25.178 1.00 85.75 169 LYS A O 1
ATOM 1300 N N . LYS A 1 170 ? 24.720 -0.721 -25.299 1.00 86.38 170 LYS A N 1
ATOM 1301 C CA . LYS A 1 170 ? 24.621 -1.169 -26.703 1.00 86.38 170 LYS A CA 1
ATOM 1302 C C . LYS A 1 170 ? 23.340 -1.951 -27.026 1.00 86.38 170 LYS A C 1
ATOM 1304 O O . LYS A 1 170 ? 22.749 -1.655 -28.062 1.00 86.38 170 LYS A O 1
ATOM 1309 N N . PRO A 1 171 ? 22.858 -2.877 -26.167 1.00 85.19 171 PRO A N 1
ATOM 1310 C CA . PRO A 1 171 ? 21.616 -3.617 -26.402 1.00 85.19 171 PRO A CA 1
ATOM 1311 C C . PRO A 1 171 ? 20.368 -2.767 -26.664 1.00 85.19 171 PRO A C 1
ATOM 1313 O O . PRO A 1 171 ? 19.413 -3.244 -27.269 1.00 85.19 171 PRO A O 1
ATOM 1316 N N . ILE A 1 172 ? 20.359 -1.520 -26.188 1.00 89.69 172 ILE A N 1
ATOM 1317 C CA . ILE A 1 172 ? 19.206 -0.617 -26.250 1.00 89.69 172 ILE A CA 1
ATOM 1318 C C . ILE A 1 172 ? 19.568 0.751 -26.840 1.00 89.69 172 ILE A C 1
ATOM 1320 O O . ILE A 1 172 ? 18.841 1.720 -26.645 1.00 89.69 172 ILE A O 1
ATOM 1324 N N . GLU A 1 173 ? 20.701 0.867 -27.536 1.00 89.25 173 GLU A N 1
ATOM 1325 C CA . GLU A 1 173 ? 21.237 2.158 -27.995 1.00 89.25 173 GLU A CA 1
ATOM 1326 C C . GLU A 1 173 ? 20.282 2.903 -28.941 1.00 89.25 173 GLU A C 1
ATOM 1328 O O . GLU A 1 173 ? 20.233 4.131 -28.945 1.00 89.25 173 GLU A O 1
ATOM 1333 N N . THR A 1 174 ? 19.493 2.158 -29.715 1.00 90.88 174 THR A N 1
ATOM 1334 C CA . THR A 1 174 ? 18.489 2.698 -30.643 1.00 90.88 174 THR A CA 1
ATOM 1335 C C . THR A 1 174 ? 17.069 2.668 -30.077 1.00 90.88 174 THR A C 1
ATOM 1337 O O . THR A 1 174 ? 16.148 3.172 -30.722 1.00 90.88 174 THR A O 1
ATOM 1340 N N . ALA A 1 175 ? 16.888 2.122 -28.871 1.00 93.38 175 ALA A N 1
ATOM 1341 C CA . ALA A 1 175 ? 15.580 1.957 -28.261 1.00 93.38 175 ALA A CA 1
ATOM 1342 C C . ALA A 1 175 ? 15.008 3.303 -27.800 1.00 93.38 175 ALA A C 1
ATOM 1344 O O . ALA A 1 175 ? 15.691 4.134 -27.196 1.00 93.38 175 ALA A O 1
ATOM 1345 N N . MET A 1 176 ? 13.709 3.495 -28.002 1.00 95.50 176 MET A N 1
ATOM 1346 C CA . MET A 1 176 ? 12.971 4.584 -27.374 1.00 95.50 176 MET A CA 1
ATOM 1347 C C . MET A 1 176 ? 12.723 4.269 -25.896 1.00 95.50 176 MET A C 1
ATOM 1349 O O . MET A 1 176 ? 12.275 3.178 -25.550 1.00 95.50 176 MET A O 1
ATOM 1353 N N . LEU A 1 177 ? 12.950 5.242 -25.014 1.00 93.75 177 LEU A N 1
ATOM 1354 C CA . LEU A 1 177 ? 12.597 5.124 -23.598 1.00 93.75 177 LEU A CA 1
ATOM 1355 C C . LEU A 1 177 ? 11.210 5.727 -23.355 1.00 93.75 177 LEU A C 1
ATOM 1357 O O . LEU A 1 177 ? 10.957 6.878 -23.712 1.00 93.75 177 LEU A O 1
ATOM 1361 N N . ALA A 1 178 ? 10.325 4.961 -22.725 1.00 94.00 178 ALA A N 1
ATOM 1362 C CA . ALA A 1 178 ? 8.968 5.357 -22.371 1.00 94.00 178 ALA A CA 1
ATOM 1363 C C . ALA A 1 178 ? 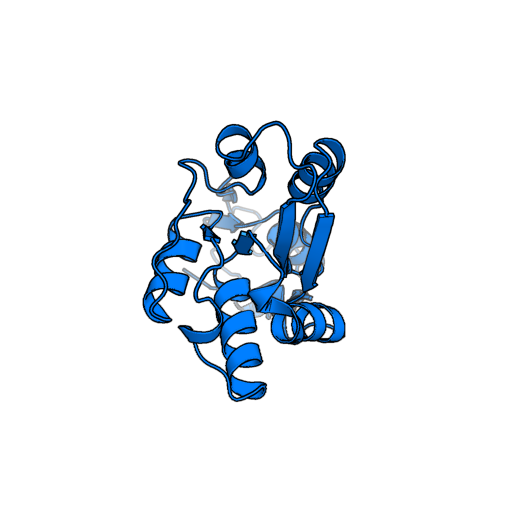8.742 5.250 -20.854 1.00 94.00 178 ALA A C 1
ATOM 1365 O O . ALA A 1 178 ? 9.250 4.343 -20.195 1.00 94.00 178 ALA A O 1
ATOM 1366 N N . SER A 1 179 ? 7.947 6.165 -20.301 1.00 88.38 179 SER A N 1
ATOM 1367 C CA . SER A 1 179 ? 7.479 6.142 -18.909 1.00 88.38 179 SER A CA 1
ATOM 1368 C C . SER A 1 179 ? 5.957 6.208 -18.894 1.00 88.38 179 SER A C 1
ATOM 1370 O O . SER A 1 179 ? 5.365 6.896 -19.728 1.00 88.38 179 SER A O 1
ATOM 1372 N N . ILE A 1 180 ? 5.324 5.509 -17.952 1.00 83.94 180 ILE A N 1
ATOM 1373 C CA . ILE A 1 180 ? 3.863 5.546 -17.781 1.00 83.94 180 ILE A CA 1
ATOM 1374 C C . ILE A 1 180 ? 3.367 6.766 -16.986 1.00 83.94 180 ILE A C 1
ATOM 1376 O O . ILE A 1 180 ? 2.156 6.977 -16.913 1.00 83.94 180 ILE A O 1
ATOM 1380 N N . GLY A 1 181 ? 4.273 7.555 -16.394 1.00 64.75 181 GLY A N 1
ATOM 1381 C CA . GLY A 1 181 ? 3.938 8.736 -15.588 1.00 64.75 181 GLY A CA 1
ATOM 1382 C C . GLY A 1 181 ? 4.948 9.037 -14.496 1.00 64.75 181 GLY A C 1
ATOM 1383 O O . GLY A 1 181 ? 5.353 8.089 -13.790 1.00 64.75 181 GLY A O 1
#

Radius of gyration: 18.77 Å; Cα contacts (8 Å, |Δi|>4): 323; chains: 1; bounding box: 43×35×49 Å

Sequence (181 aa):
VLQFPTIEIAPPSSYDSLDRVIDGIGDYQWLIFTSANGVDAFFERLKHHGEDSRALAGVMVAAVGESTADDLRKHGVDPDLVPPKFQSTALLPLLDADQKGIRTAVVRAAEGREELIDELRRRGGEVDLAVGYQTRKVTAAADELHDIDVVTFTSASTADNFFDVLPDKKPIETAMLASIG

pLDDT: mean 93.05, std 6.19, range [64.75, 98.56]

Foldseek 3Di:
DDDWFFKDKFFDPDQVLLVVCLVCVQLAQEEEELDLLLLVLSQVVCVVVVHAPCSCVNHAYEYLADRNQVSCVVRVDRHPYYAPDNDLCSCVVVDDLAQASHEYEYRDAPPDDCPNVVSSVVSRHHYGYRHRIYMDGDADDCPPLAPAAEDEDADPSRVVSVCVNCVDCVSCPNHHYYYPD

Secondary structure (DSSP, 8-state):
-----SEEEE--S-SHHHHHHHHTGGG-SEEEE--HHHHHHHHHHHHHTT--GGGGTT-EEEESSHHHHHHHHHTT---SB--SSSSGGGGTTTS-S--TT-EEEEEEETT--SHHHHHHHHTT-EEEEEEEEEEEE----GGG--S-SEEEESSHHHHHHHHHH-S--GGGTTPEEEE--

Mean predicted aligned error: 5.26 Å